Protein 1AZO (pdb70)

Organism: Escherichia coli (strain K12) (NCBI:txid83333)

Sequence (212 aa):
PRPLLSPPETEEQLLAQAQQLSGYTLGELAALVGLVTPENLKRDKGWIGVLLEIWLGAPEQDFAALGVELKTIPVDSLGRPLETTFVCVAPLTGNSGVTWETSHVRHKLKRVLWIPVEGEASIPLAQRRVGSPLLWSPNEEEDRQLREDWEELDIVLGQVERITARHGEYLQIRPLTEAIGARGERILTLPRGFYLKKNFTSALLARHFLIQ

CATH classification: 3.40.600.10

InterPro domains:
  IPR004230 DNA mismatch repair protein MutH [MF_00759] (1-229)
  IPR004230 DNA mismatch repair protein MutH [TIGR02248] (10-226)
  IPR011335 Restriction endonuclease type II-like [SSF52980] (7-228)
  IPR011337 DNA mismatch repair MutH/Type II restriction enzyme Sau3AI [PF02976] (59-157)
  IPR011337 DNA mismatch repair MutH/Type II restriction enzyme Sau3AI [SM00927] (59-157)
  IPR011337 DNA mismatch repair MutH/Type II restriction enzyme Sau3AI [cd00583] (18-225)
  IPR037057 DNA mismatch repair MutH/Type II restriction endonuclease superfamily [G3DSA:3.40.600.10] (1-229)

GO terms:
  GO:0005515 protein binding (F, IPI)
  GO:0006298 mismatch repair (P, IDA)
  GO:0032300 mismatch repair complex (C, IC)
  GO:0006298 mismatch repair (P, IMP)
  GO:0003677 DNA binding (F, IDA)
  GO:0043765 T/G mismatch-specific endonuclease activity (F, IDA)
  GO:0004519 endonuclease activity (F, IDA)
  GO:0000018 regulation of DNA recombination (P, IMP)

Structure (mmCIF, N/CA/C/O backbone):
data_1AZO
#
_entry.id   1AZO
#
_cell.length_a   41.600
_cell.length_b   72.610
_cell.length_c   72.870
_cell.angle_alpha   90.00
_cell.angle_beta   90.00
_cell.angle_gamma   90.00
#
_symmetry.space_group_name_H-M   'P 21 21 21'
#
loop_
_entity.id
_entity.type
_entity.pdbx_description
1 polymer MUTH
2 non-polymer 1,2-ETHANEDIOL
3 water water
#
loop_
_atom_site.group_PDB
_atom_site.id
_atom_site.type_symbol
_atom_site.label_atom_id
_atom_site.label_alt_id
_atom_site.label_comp_id
_atom_site.label_asym_id
_atom_site.label_entity_id
_atom_site.label_seq_id
_atom_site.pdbx_PDB_ins_code
_atom_site.Cartn_x
_atom_site.Cartn_y
_atom_site.Cartn_z
_atom_site.occupancy
_atom_site.B_iso_or_equiv
_atom_site.auth_seq_id
_atom_site.auth_comp_id
_atom_site.auth_asym_id
_atom_site.auth_atom_id
_atom_site.pdbx_PDB_model_num
ATOM 1 N N . PRO A 1 7 ? 4.883 18.974 55.978 1.00 25.61 4 PRO A N 1
ATOM 2 C CA . PRO A 1 7 ? 4.203 19.912 56.898 1.00 23.72 4 PRO A CA 1
ATOM 3 C C . PRO A 1 7 ? 3.810 21.211 56.173 1.00 22.42 4 PRO A C 1
ATOM 4 O O . PRO A 1 7 ? 4.247 21.465 55.038 1.00 20.74 4 PRO A O 1
ATOM 8 N N . ARG A 1 8 ? 3.005 22.037 56.843 1.00 20.06 5 ARG A N 1
ATOM 9 C CA . ARG A 1 8 ? 2.554 23.305 56.277 1.00 19.20 5 ARG A CA 1
ATOM 10 C C . ARG A 1 8 ? 2.843 24.447 57.244 1.00 17.21 5 ARG A C 1
ATOM 11 O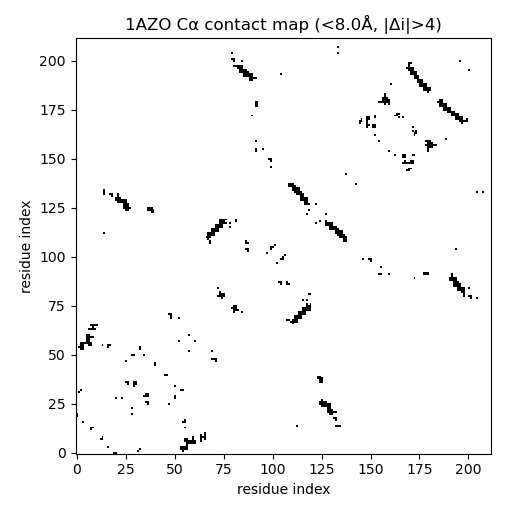 O . ARG A 1 8 ? 2.653 24.310 58.448 1.00 17.65 5 ARG A O 1
ATOM 19 N N . PRO A 1 9 ? 3.320 25.589 56.729 1.00 17.54 6 PRO A N 1
ATOM 20 C CA . PRO A 1 9 ? 3.615 26.717 57.612 1.00 18.27 6 PRO A CA 1
ATOM 21 C C . PRO A 1 9 ? 2.377 27.268 58.289 1.00 19.01 6 PRO A C 1
ATOM 22 O O . PRO A 1 9 ? 1.283 27.181 57.739 1.00 21.33 6 PRO A O 1
ATOM 26 N N . LEU A 1 10 ? 2.542 27.824 59.486 1.00 18.95 7 LEU A N 1
ATOM 27 C CA . LEU A 1 10 ? 1.404 28.409 60.197 1.00 20.91 7 LEU A CA 1
ATOM 28 C C . LEU A 1 10 ? 1.007 29.697 59.471 1.00 20.98 7 LEU A C 1
ATOM 29 O O . LEU A 1 10 ? 1.856 30.534 59.167 1.00 21.09 7 LEU A O 1
ATOM 34 N N . LEU A 1 11 ? -0.283 29.853 59.204 1.00 22.47 8 LEU A N 1
ATOM 35 C CA . LEU A 1 11 ? -0.784 31.030 58.504 1.00 28.37 8 LEU A CA 1
ATOM 36 C C . LEU A 1 11 ? -0.900 32.276 59.381 1.00 26.14 8 LEU A C 1
ATOM 37 O O . LEU A 1 11 ? -0.827 33.398 58.880 1.00 26.40 8 LEU A O 1
ATOM 42 N N . SER A 1 12 ? -1.094 32.076 60.681 1.00 23.62 9 SER A N 1
ATOM 43 C CA . SER A 1 12 ? -1.182 33.190 61.619 1.00 22.85 9 SER A CA 1
ATOM 44 C C . SER A 1 12 ? -0.255 32.906 62.800 1.00 20.59 9 SER A C 1
ATOM 45 O O . SER A 1 12 ? 0.016 31.744 63.134 1.00 16.74 9 SER A O 1
ATOM 48 N N . PRO A 1 13 ? 0.254 33.962 63.445 1.00 18.01 10 PRO A N 1
ATOM 49 C CA . PRO A 1 13 ? 1.148 33.747 64.574 1.00 16.08 10 PRO A CA 1
ATOM 50 C C . PRO A 1 13 ? 0.491 32.883 65.644 1.00 13.40 10 PRO A C 1
ATOM 51 O O . PRO A 1 13 ? -0.676 33.076 65.976 1.00 11.89 10 PRO A O 1
ATOM 55 N N . PRO A 1 14 ? 1.225 31.888 66.168 1.00 12.00 11 PRO A N 1
ATOM 56 C CA . PRO A 1 14 ? 0.653 31.020 67.206 1.00 10.86 11 PRO A CA 1
ATOM 57 C C . PRO A 1 14 ? 0.369 31.843 68.453 1.00 9.21 11 PRO A C 1
ATOM 58 O O . PRO A 1 14 ? 1.140 32.735 68.804 1.00 9.32 11 PRO A O 1
ATOM 62 N N . GLU A 1 15 ? -0.726 31.523 69.130 1.00 8.63 12 GLU A N 1
ATOM 63 C CA . GLU A 1 15 ? -1.111 32.246 70.328 1.00 8.37 12 GLU A CA 1
ATOM 64 C C . GLU A 1 15 ? -0.868 31.466 71.619 1.00 9.80 12 GLU A C 1
ATOM 65 O O . GLU A 1 15 ? -1.190 31.933 72.708 1.00 11.46 12 GLU A O 1
ATOM 71 N N . THR A 1 16 ? -0.296 30.274 71.494 1.00 10.51 13 THR A N 1
ATOM 72 C CA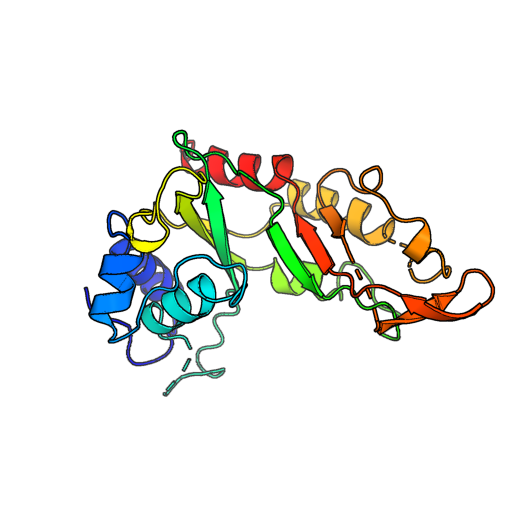 . THR A 1 16 ? 0.034 29.466 72.656 1.00 8.16 13 THR A CA 1
ATOM 73 C C . THR A 1 16 ? 1.400 28.849 72.442 1.00 6.46 13 THR A C 1
ATOM 74 O O . THR A 1 16 ? 1.799 28.600 71.303 1.00 5.77 13 THR A O 1
ATOM 78 N N . GLU A 1 17 ? 2.107 28.588 73.534 1.00 6.71 14 GLU A N 1
ATOM 79 C CA . GLU A 1 17 ? 3.419 27.958 73.431 1.00 8.76 14 GLU A CA 1
ATOM 80 C C . GLU A 1 17 ? 3.237 26.513 72.943 1.00 9.73 14 GLU A C 1
ATOM 81 O O . GLU A 1 17 ? 4.096 25.970 72.242 1.00 8.46 14 GLU A O 1
ATOM 87 N N . GLU A 1 18 ? 2.097 25.909 73.285 1.00 8.67 15 GLU A N 1
ATOM 88 C CA . GLU A 1 18 ? 1.824 24.539 72.865 1.00 9.06 15 GLU A CA 1
ATOM 89 C C . GLU A 1 18 ? 1.829 24.423 71.350 1.00 7.58 15 GLU A C 1
ATOM 90 O O . GLU A 1 18 ? 2.454 23.522 70.804 1.00 8.43 15 GLU A O 1
ATOM 96 N N . GLN A 1 19 ? 1.152 25.341 70.665 1.00 7.10 16 GLN A N 1
ATOM 97 C CA . GLN A 1 19 ? 1.101 25.301 69.208 1.00 5.96 16 GLN A CA 1
ATOM 98 C C . GLN A 1 19 ? 2.449 25.631 68.600 1.00 5.28 16 GLN A C 1
ATOM 99 O O . GLN A 1 19 ? 2.838 25.019 67.604 1.00 6.70 16 GLN A O 1
ATOM 105 N N . LEU A 1 20 ? 3.145 26.614 69.178 1.00 7.26 17 LEU A N 1
ATOM 106 C CA . LEU A 1 20 ? 4.467 27.021 68.683 1.00 7.50 17 LEU A CA 1
ATOM 107 C C . LEU A 1 20 ? 5.436 25.843 68.734 1.00 6.35 17 LEU A C 1
ATOM 108 O O . LEU A 1 20 ? 6.122 25.547 67.747 1.00 7.25 17 LEU A O 1
ATOM 113 N N . LEU A 1 21 ? 5.480 25.159 69.879 1.00 6.93 18 LEU A N 1
ATOM 114 C CA . LEU A 1 21 ? 6.375 24.013 70.055 1.00 7.55 18 LEU A CA 1
ATOM 115 C C . LEU A 1 21 ? 5.975 22.862 69.151 1.00 8.21 18 LEU A C 1
ATOM 116 O O . LEU A 1 21 ? 6.829 22.246 68.509 1.00 7.70 18 LEU A O 1
ATOM 121 N N . ALA A 1 22 ? 4.678 22.563 69.095 1.00 6.51 19 ALA A N 1
ATOM 122 C CA . ALA A 1 22 ? 4.205 21.480 68.230 1.00 6.28 19 ALA A CA 1
ATOM 123 C C . ALA A 1 22 ? 4.633 21.737 66.784 1.00 4.53 19 ALA A C 1
ATOM 124 O O . ALA A 1 22 ? 5.083 20.832 66.081 1.00 7.64 19 ALA A O 1
ATOM 126 N N . GLN A 1 23 ? 4.482 22.975 66.332 1.00 6.87 20 GLN A N 1
ATOM 127 C CA . GLN A 1 23 ? 4.842 23.308 64.964 1.00 5.25 20 GLN A CA 1
ATOM 128 C C . GLN A 1 23 ? 6.337 23.138 64.734 1.00 6.22 20 GLN A C 1
ATOM 129 O O . GLN A 1 23 ? 6.759 22.578 63.720 1.00 9.25 20 GLN A O 1
ATOM 135 N N . ALA A 1 24 ? 7.128 23.638 65.672 1.00 6.89 21 ALA A N 1
ATOM 136 C CA . ALA A 1 24 ? 8.584 23.540 65.587 1.00 8.35 21 ALA A CA 1
ATOM 137 C C . ALA A 1 24 ? 8.966 22.068 65.458 1.00 7.87 21 ALA A C 1
ATOM 138 O O . ALA A 1 24 ? 9.858 21.706 64.687 1.00 7.81 21 ALA A O 1
ATOM 140 N N . GLN A 1 25 ? 8.277 21.221 66.217 1.00 7.54 22 GLN A N 1
ATOM 141 C CA . GLN A 1 25 ? 8.563 19.796 66.196 1.00 8.87 22 GLN A CA 1
ATOM 142 C C . GLN A 1 25 ? 8.326 19.151 64.840 1.00 9.51 22 GLN A C 1
ATOM 143 O O . GLN A 1 25 ? 8.953 18.142 64.529 1.00 10.57 22 GLN A O 1
ATOM 149 N N . GLN A 1 26 ? 7.448 19.740 64.026 1.00 11.25 23 GLN A N 1
ATOM 150 C CA . GLN A 1 26 ? 7.137 19.210 62.691 1.00 9.41 23 GLN A CA 1
ATOM 151 C C . GLN A 1 26 ? 8.314 19.380 61.754 1.00 9.03 23 GLN A C 1
ATOM 152 O O . GLN A 1 26 ? 8.401 18.709 60.742 1.00 11.51 23 GLN A O 1
ATOM 158 N N . LEU A 1 27 ? 9.210 20.297 62.094 1.00 10.30 24 LEU A N 1
ATOM 159 C CA . LEU A 1 27 ? 10.363 20.575 61.254 1.00 12.12 24 LEU A CA 1
ATOM 160 C C . LEU A 1 27 ? 11.542 19.624 61.458 1.00 9.97 24 LEU A C 1
ATOM 161 O O . LEU A 1 27 ? 12.425 19.563 60.614 1.00 11.80 24 LEU A O 1
ATOM 166 N N . SER A 1 28 ? 11.561 18.881 62.563 1.00 11.23 25 SER A N 1
ATOM 167 C CA . SER A 1 28 ? 12.672 17.960 62.837 1.00 10.97 25 SER A CA 1
ATOM 168 C C . SER A 1 28 ? 12.829 16.859 61.790 1.00 12.13 25 SER A C 1
ATOM 169 O O . SER A 1 28 ? 11.854 16.201 61.414 1.00 10.66 25 SER A O 1
ATOM 172 N N . GLY A 1 29 ? 14.066 16.656 61.332 1.00 12.80 26 GLY A N 1
ATOM 173 C CA . GLY A 1 29 ? 14.338 15.623 60.342 1.00 11.14 26 GLY A CA 1
ATOM 174 C C . GLY A 1 29 ? 14.431 16.129 58.913 1.00 9.80 26 GLY A C 1
ATOM 175 O O . GLY A 1 29 ? 15.018 15.479 58.061 1.00 9.28 26 GLY A O 1
ATOM 176 N N . TYR A 1 30 ? 13.823 17.284 58.649 1.00 11.52 27 TYR A N 1
ATOM 177 C CA . TYR A 1 30 ? 13.837 17.902 57.321 1.00 11.90 27 TYR A CA 1
ATOM 178 C C . TYR A 1 30 ? 15.106 18.711 57.132 1.00 10.39 27 TYR A C 1
ATOM 179 O O . TYR A 1 30 ? 15.711 19.166 58.098 1.00 10.57 27 TYR A O 1
ATOM 188 N N . THR A 1 31 ? 15.481 18.920 55.880 1.00 10.05 28 THR A N 1
ATOM 189 C CA . THR A 1 31 ? 16.657 19.711 55.582 1.00 10.76 28 THR A CA 1
ATOM 190 C C . THR A 1 31 ? 16.200 21.139 55.327 1.00 10.91 28 THR A C 1
ATOM 191 O O . THR A 1 31 ? 15.029 21.391 55.061 1.00 8.82 28 THR A O 1
ATOM 195 N N . LEU A 1 32 ? 17.132 22.072 55.403 1.00 11.08 29 LEU A N 1
ATOM 196 C CA . LEU A 1 32 ? 16.808 23.457 55.152 1.00 11.42 29 LEU A CA 1
ATOM 197 C C . LEU A 1 32 ? 16.338 23.605 53.693 1.00 10.69 29 LEU A C 1
ATOM 198 O O . LEU A 1 32 ? 15.465 24.413 53.388 1.00 11.44 29 LEU A O 1
ATOM 203 N N . GLY A 1 33 ? 16.925 22.828 52.792 1.00 8.67 30 GLY A N 1
ATOM 204 C CA . GLY A 1 33 ? 16.517 22.912 51.398 1.00 12.55 30 GLY A CA 1
ATOM 205 C C . GLY A 1 33 ? 15.065 22.473 51.215 1.00 13.72 30 GLY A C 1
ATOM 206 O O . GLY A 1 33 ? 14.295 23.099 50.471 1.00 11.39 30 GLY A O 1
ATOM 207 N N . GLU A 1 34 ? 14.697 21.388 51.898 1.00 12.95 31 GLU A N 1
ATOM 208 C CA . GLU A 1 34 ? 13.348 20.839 51.840 1.00 10.58 31 GLU A CA 1
ATOM 209 C C . GLU A 1 34 ? 12.364 21.836 52.426 1.00 11.09 31 GLU A C 1
ATOM 210 O O . GLU A 1 34 ? 11.307 22.076 51.848 1.00 13.32 31 GLU A O 1
ATOM 216 N N . LEU A 1 35 ? 12.711 22.425 53.565 1.00 9.21 32 LEU A N 1
ATOM 217 C CA . LEU A 1 35 ? 11.825 23.392 54.210 1.00 7.86 32 LEU A CA 1
ATOM 218 C C . LEU A 1 35 ? 11.674 24.682 53.388 1.00 8.83 32 LEU A C 1
ATOM 219 O O . LEU A 1 35 ? 10.581 25.246 53.290 1.00 9.63 32 LEU A O 1
ATOM 224 N N . ALA A 1 36 ? 12.767 25.119 52.771 1.00 7.56 33 ALA A N 1
ATOM 225 C CA . ALA A 1 36 ? 12.765 26.321 51.962 1.00 9.22 33 ALA A CA 1
ATOM 226 C C . ALA A 1 36 ? 11.908 26.112 50.711 1.00 11.32 33 ALA A C 1
ATOM 227 O O . ALA A 1 36 ? 11.139 26.988 50.309 1.00 11.59 33 ALA A O 1
ATOM 229 N N . ALA A 1 37 ? 12.034 24.938 50.105 1.00 10.72 34 ALA A N 1
ATOM 230 C CA . ALA A 1 37 ? 11.268 24.626 48.910 1.00 12.46 34 ALA A CA 1
ATOM 231 C C . ALA A 1 37 ? 9.766 24.577 49.219 1.00 12.84 34 ALA A C 1
ATOM 232 O O . ALA A 1 37 ? 8.947 25.047 48.428 1.00 12.82 34 ALA A O 1
ATOM 234 N N . LEU A 1 38 ? 9.411 24.028 50.378 1.00 11.28 35 LEU A N 1
ATOM 235 C CA . LEU A 1 38 ? 8.011 23.905 50.766 1.00 11.65 35 LEU A CA 1
ATOM 236 C C . LEU A 1 38 ? 7.301 25.236 50.949 1.00 12.66 35 LEU A C 1
ATOM 237 O O . LEU A 1 38 ? 6.077 25.280 50.911 1.00 12.90 35 LEU A O 1
ATOM 242 N N . VAL A 1 39 ? 8.059 26.316 51.129 1.00 12.09 36 VAL A N 1
ATOM 243 C CA . VAL A 1 39 ? 7.469 27.644 51.280 1.00 13.62 36 VAL A CA 1
ATOM 244 C C . VAL A 1 39 ? 7.872 28.589 50.147 1.00 15.00 36 VAL A C 1
ATOM 245 O O . VAL A 1 39 ? 7.890 29.808 50.316 1.00 16.23 36 VAL A O 1
ATOM 249 N N . GLY A 1 40 ? 8.168 28.012 48.986 1.00 17.77 37 GLY A N 1
ATOM 250 C CA . GLY A 1 40 ? 8.542 28.800 47.824 1.00 23.18 37 GLY A CA 1
ATOM 251 C C . GLY A 1 40 ? 9.724 29.743 48.019 1.00 27.30 37 GLY A C 1
ATOM 252 O O . GLY A 1 40 ? 9.710 30.865 47.501 1.00 25.00 37 GLY A O 1
ATOM 253 N N . LEU A 1 41 ? 10.742 29.288 48.756 1.00 26.59 38 LEU A N 1
ATOM 254 C CA . LEU A 1 41 ? 11.952 30.078 49.027 1.00 26.48 38 LEU A CA 1
ATOM 255 C C . LEU A 1 41 ? 13.200 29.374 48.502 1.00 25.52 38 LEU A C 1
ATOM 256 O O . LEU A 1 41 ? 13.348 28.159 48.646 1.00 24.76 38 LEU A O 1
ATOM 261 N N . VAL A 1 42 ? 14.094 30.138 47.884 1.00 25.42 39 VAL A N 1
ATOM 262 C CA . VAL A 1 42 ? 15.320 29.561 47.359 1.00 24.07 39 VAL A CA 1
ATOM 263 C C . VAL A 1 42 ? 16.347 29.556 48.470 1.00 22.49 39 VAL A C 1
ATOM 264 O O . VAL A 1 42 ? 16.401 30.488 49.274 1.00 20.99 39 VAL A O 1
ATOM 268 N N . THR A 1 43 ? 17.150 28.496 48.520 1.00 21.97 40 THR A N 1
ATOM 269 C CA . THR A 1 43 ? 18.182 28.359 49.545 1.00 19.61 40 THR A CA 1
ATOM 270 C C . THR A 1 43 ? 19.489 28.925 49.010 1.00 19.26 40 THR A C 1
ATOM 271 O O . THR A 1 43 ? 19.954 28.511 47.946 1.00 18.53 40 THR A O 1
ATOM 275 N N . PRO A 1 44 ? 20.085 29.899 49.729 1.00 20.64 41 PRO A N 1
ATOM 276 C CA . PRO A 1 44 ? 21.347 30.483 49.269 1.00 21.44 41 PRO A CA 1
ATOM 277 C C . PRO A 1 44 ? 22.472 29.457 49.383 1.00 23.32 41 PRO A C 1
ATOM 278 O O . PRO A 1 44 ? 22.299 28.395 49.997 1.00 24.00 41 PRO A O 1
ATOM 282 N N . GLU A 1 45 ? 23.613 29.765 48.775 1.00 24.23 42 GLU A N 1
ATOM 283 C CA . GLU A 1 45 ? 24.769 28.874 48.809 1.00 24.05 42 GLU A CA 1
ATOM 284 C C . GLU A 1 45 ? 25.422 28.842 50.192 1.00 24.13 42 GLU A C 1
ATOM 285 O O . GLU A 1 45 ? 26.011 27.835 50.591 1.00 22.97 42 GLU A O 1
ATOM 291 N N . ASN A 1 46 ? 25.307 29.951 50.916 1.00 27.03 43 ASN A N 1
ATOM 292 C CA . ASN A 1 46 ? 25.848 30.079 52.263 1.00 29.23 43 ASN A CA 1
ATOM 293 C C . ASN A 1 46 ? 25.205 31.299 52.907 1.00 30.52 43 ASN A C 1
ATOM 294 O O . ASN A 1 46 ? 24.524 32.074 52.230 1.00 29.03 43 ASN A O 1
ATOM 299 N N . LEU A 1 47 ? 25.414 31.472 54.212 1.00 34.58 44 LEU A N 1
ATOM 300 C CA . LEU A 1 47 ? 24.820 32.596 54.937 1.00 38.22 44 LEU A CA 1
ATOM 301 C C . LEU A 1 47 ? 25.730 33.818 55.021 1.00 40.46 44 LEU A C 1
ATOM 302 O O . LEU A 1 47 ? 25.497 34.731 55.819 1.00 38.83 44 LEU A O 1
ATOM 307 N N . LYS A 1 48 ? 26.762 33.827 54.182 1.00 42.12 45 LYS A N 1
ATOM 308 C CA . LYS A 1 48 ? 27.705 34.935 54.142 1.00 45.07 45 LYS A CA 1
ATOM 309 C C . LYS A 1 48 ? 26.968 36.213 53.784 1.00 44.49 45 LYS A C 1
ATOM 310 O O . LYS A 1 48 ? 27.193 37.260 54.382 1.00 43.30 45 LYS A O 1
ATOM 316 N N . ARG A 1 49 ? 26.075 36.105 52.809 1.00 47.34 46 ARG A N 1
ATOM 317 C CA . ARG A 1 49 ? 25.288 37.237 52.346 1.00 53.08 46 ARG A CA 1
ATOM 318 C C . ARG A 1 49 ? 24.077 37.494 53.255 1.00 55.45 46 ARG A C 1
ATOM 319 O O . ARG A 1 49 ? 23.856 38.622 53.702 1.00 57.47 46 ARG A O 1
ATOM 327 N N . ASP A 1 50 ? 23.284 36.457 53.511 1.00 55.29 47 ASP A N 1
ATOM 328 C CA . ASP A 1 50 ? 22.121 36.591 54.387 1.00 54.16 47 ASP A CA 1
ATOM 329 C C . ASP A 1 50 ? 22.455 35.923 55.701 1.00 52.84 47 ASP A C 1
ATOM 330 O O . ASP A 1 50 ? 22.272 34.720 55.842 1.00 54.29 47 ASP A O 1
ATOM 335 N N . LYS A 1 51 ? 22.947 36.687 56.665 1.00 51.01 48 LYS A N 1
ATOM 336 C CA . LYS A 1 51 ? 23.280 36.103 57.956 1.00 51.69 48 LYS A CA 1
ATOM 337 C C . LYS A 1 51 ? 21.994 35.566 58.586 1.00 49.40 48 LYS A C 1
ATOM 338 O O . LYS A 1 51 ? 21.993 34.516 59.229 1.00 49.38 48 LYS A O 1
ATOM 344 N N . GLY A 1 52 ? 20.900 36.297 58.389 1.00 48.52 49 GLY A N 1
ATOM 345 C CA . GLY A 1 52 ? 19.622 35.889 58.948 1.00 45.21 49 GLY A CA 1
ATOM 346 C C . GLY A 1 52 ? 18.671 35.292 57.925 1.00 40.94 49 GLY A C 1
ATOM 347 O O . GLY A 1 52 ? 17.541 35.764 57.748 1.00 40.82 49 GLY A O 1
ATOM 348 N N . TRP A 1 53 ? 19.129 34.257 57.233 1.00 34.61 50 TRP A N 1
ATOM 349 C CA . TRP A 1 53 ? 18.275 33.626 56.253 1.00 28.50 50 TRP A CA 1
ATOM 350 C C . TRP A 1 53 ? 17.526 32.515 56.927 1.00 25.23 50 TRP A C 1
ATOM 351 O O . TRP A 1 53 ? 16.315 32.387 56.751 1.00 27.96 50 TRP A O 1
ATOM 362 N N . ILE A 1 54 ? 18.249 31.717 57.703 1.00 23.74 51 ILE A N 1
ATOM 363 C CA . ILE A 1 54 ? 17.655 30.592 58.411 1.00 22.26 51 ILE A CA 1
ATOM 364 C C . ILE A 1 54 ? 16.540 31.097 59.305 1.00 24.79 51 ILE A C 1
ATOM 365 O O . ILE A 1 54 ? 15.518 30.429 59.463 1.00 23.04 51 ILE A O 1
ATOM 370 N N . GLY A 1 55 ? 16.739 32.292 59.863 1.00 27.83 52 GLY A N 1
ATOM 371 C CA . GLY A 1 55 ? 15.749 32.907 60.738 1.00 26.67 52 GLY A CA 1
ATOM 372 C C . GLY A 1 55 ? 14.493 33.306 59.984 1.00 27.16 52 GLY A C 1
ATOM 373 O O . GLY A 1 55 ? 13.377 33.102 60.473 1.00 29.36 52 GLY A O 1
ATOM 374 N N . VAL A 1 56 ? 14.669 33.877 58.795 1.00 24.11 53 VAL A N 1
ATOM 375 C CA . VAL A 1 56 ? 13.540 34.270 57.957 1.00 22.17 53 VAL A CA 1
ATOM 376 C C . VAL A 1 56 ? 12.697 33.025 57.633 1.00 21.05 53 VAL A C 1
ATOM 377 O O . VAL A 1 56 ? 11.470 33.054 57.724 1.00 18.16 53 VAL A O 1
ATOM 381 N N . LEU A 1 57 ? 13.378 31.939 57.266 1.00 18.07 54 LEU A N 1
ATOM 382 C CA . LEU A 1 57 ? 12.733 30.676 56.922 1.00 14.55 54 LEU A CA 1
ATOM 383 C C . LEU A 1 57 ? 11.960 30.035 58.090 1.00 13.46 54 LEU A C 1
ATOM 384 O O . LEU A 1 57 ? 10.800 29.662 57.938 1.00 9.84 54 LEU A O 1
ATOM 389 N N . LEU A 1 58 ? 12.599 29.897 59.245 1.00 14.38 55 LEU A N 1
ATOM 390 C CA . LEU A 1 58 ? 11.937 29.297 60.398 1.00 16.54 55 LEU A CA 1
ATOM 391 C C . LEU A 1 58 ? 10.783 30.180 60.855 1.00 18.94 55 LEU A C 1
ATOM 392 O O . LEU A 1 58 ? 9.766 29.685 61.334 1.00 18.72 55 LEU A O 1
ATOM 397 N N . GLU A 1 59 ? 10.928 31.487 60.687 1.00 18.06 56 GLU A N 1
ATOM 398 C CA . GLU A 1 59 ? 9.871 32.398 61.082 1.00 19.87 56 GLU A CA 1
ATOM 399 C C . GLU A 1 59 ? 8.630 32.217 60.211 1.00 17.78 56 GLU A C 1
ATOM 400 O O . GLU A 1 59 ? 7.508 32.274 60.700 1.00 14.11 56 GLU A O 1
ATOM 406 N N . ILE A 1 60 ? 8.835 32.002 58.916 1.00 15.96 57 ILE A N 1
ATOM 407 C CA . ILE A 1 60 ? 7.722 31.772 57.987 1.00 16.98 57 ILE A CA 1
ATOM 408 C C . ILE A 1 60 ? 6.972 30.524 58.473 1.00 14.00 57 ILE A C 1
ATOM 409 O O . ILE A 1 60 ? 5.744 30.510 58.598 1.00 14.19 57 ILE A O 1
ATOM 414 N N . TRP A 1 61 ? 7.740 29.475 58.740 1.00 11.51 58 TRP A N 1
ATOM 415 C CA . TRP A 1 61 ? 7.190 28.216 59.201 1.00 9.81 58 TRP A CA 1
ATOM 416 C C . TRP A 1 61 ? 6.424 28.331 60.499 1.00 9.41 58 TRP A C 1
ATOM 417 O O . TRP A 1 61 ? 5.365 27.728 60.649 1.00 9.81 58 TRP A O 1
ATOM 428 N N . LEU A 1 62 ? 6.958 29.115 61.430 1.00 11.85 59 LEU A N 1
ATOM 429 C CA . LEU A 1 62 ? 6.326 29.296 62.733 1.00 15.53 59 LEU A CA 1
ATOM 430 C C . LEU A 1 62 ? 5.341 30.443 62.742 1.00 18.04 59 LEU A C 1
ATOM 431 O O . LEU A 1 62 ? 5.084 31.044 63.778 1.00 17.64 59 LEU A O 1
ATOM 436 N N . GLY A 1 63 ? 4.791 30.725 61.566 1.00 23.13 60 GLY A N 1
ATOM 437 C CA . GLY A 1 63 ? 3.796 31.767 61.414 1.00 28.12 60 GLY A CA 1
ATOM 438 C C . GLY A 1 63 ? 4.232 33.188 61.667 1.00 30.09 60 GLY A C 1
ATOM 439 O O . GLY A 1 63 ? 3.421 34.092 61.529 1.00 33.65 60 GLY A O 1
ATOM 440 N N . ALA A 1 64 ? 5.493 33.393 62.034 1.00 29.94 61 ALA A N 1
ATOM 441 C CA . ALA A 1 64 ? 5.999 34.733 62.298 1.00 31.07 61 ALA A CA 1
ATOM 442 C C . ALA A 1 64 ? 6.072 35.585 61.018 1.00 33.95 61 ALA A C 1
ATOM 443 O O . ALA A 1 64 ? 7.044 35.469 60.234 1.00 34.68 61 ALA A O 1
ATOM 445 N N . PRO A 1 70 ? -3.159 38.902 61.922 1.00 63.68 67 PRO A N 1
ATOM 446 C CA . PRO A 1 70 ? -4.180 37.961 62.450 1.00 63.69 67 PRO A CA 1
ATOM 447 C C . PRO A 1 70 ? -4.041 37.802 63.967 1.00 63.38 67 PRO A C 1
ATOM 448 O O . PRO A 1 70 ? -5.034 37.631 64.685 1.00 64.32 67 PRO A O 1
ATOM 452 N N . GLU A 1 71 ? -2.800 37.862 64.439 1.00 61.40 68 GLU A N 1
ATOM 453 C CA . GLU A 1 71 ? -2.492 37.742 65.861 1.00 56.86 68 GLU A CA 1
ATOM 454 C C . GLU A 1 71 ? -1.017 38.110 66.066 1.00 53.34 68 GLU A C 1
ATOM 455 O O . GLU A 1 71 ? -0.355 37.574 66.946 1.00 52.77 68 GLU A O 1
ATOM 461 N N . GLN A 1 72 ? -0.519 39.026 65.238 1.00 50.12 69 GLN A N 1
ATOM 462 C CA . GLN A 1 72 ? 0.871 39.491 65.297 1.00 48.92 69 GLN A CA 1
ATOM 463 C C . GLN A 1 72 ? 1.429 39.692 66.733 1.00 47.48 69 GLN A C 1
ATOM 464 O O . GLN A 1 72 ? 1.896 38.743 67.373 1.00 44.78 69 GLN A O 1
ATOM 470 N N . ASP A 1 73 ? 1.396 40.931 67.224 1.00 44.20 70 ASP A N 1
ATOM 471 C CA . ASP A 1 73 ? 1.855 41.271 68.571 1.00 37.82 70 ASP A CA 1
ATOM 472 C C . ASP A 1 73 ? 0.681 41.007 69.503 1.00 29.94 70 ASP A C 1
ATOM 473 O O . ASP A 1 73 ? 0.796 41.108 70.723 1.00 25.29 70 ASP A O 1
ATOM 478 N N . PHE A 1 74 ? -0.462 40.691 68.907 1.00 25.27 71 PHE A N 1
ATOM 479 C CA . PHE A 1 74 ? -1.639 40.384 69.683 1.00 20.51 71 PHE A CA 1
ATOM 480 C C . PHE A 1 74 ? -1.400 39.011 70.319 1.00 18.25 71 PHE A C 1
ATOM 481 O O . PHE A 1 74 ? -1.745 38.780 71.473 1.00 19.44 71 PHE A O 1
ATOM 489 N N . ALA A 1 75 ? -0.795 38.095 69.572 1.00 18.52 72 ALA A N 1
ATOM 490 C CA . ALA A 1 75 ? -0.521 36.767 70.114 1.00 17.67 72 ALA A CA 1
ATOM 491 C C . ALA A 1 75 ? 0.323 36.936 71.380 1.00 16.60 72 ALA A C 1
ATOM 492 O O . ALA A 1 75 ? 0.137 36.238 72.383 1.00 18.10 72 ALA A O 1
ATOM 494 N N . ALA A 1 76 ? 1.249 37.885 71.317 1.00 16.91 73 ALA A N 1
ATOM 495 C CA . ALA A 1 76 ? 2.117 38.215 72.438 1.00 16.15 73 ALA A CA 1
ATOM 496 C C . ALA A 1 76 ? 2.763 37.038 73.150 1.00 13.74 73 ALA A C 1
ATOM 497 O O . ALA A 1 76 ? 2.771 36.986 74.376 1.00 14.14 73 ALA A O 1
ATOM 499 N N . LEU A 1 77 ? 3.323 36.102 72.394 1.00 13.25 74 LEU A N 1
ATOM 500 C CA . LEU A 1 77 ? 3.960 34.947 73.017 1.00 15.78 74 LEU A CA 1
ATOM 501 C C . LEU A 1 77 ? 5.265 35.352 73.740 1.00 15.21 74 LEU A C 1
ATOM 502 O O . LEU A 1 77 ? 5.616 34.799 74.797 1.00 17.73 74 LEU A O 1
ATOM 507 N N . GLY A 1 78 ? 5.968 36.334 73.184 1.00 11.86 75 GLY A N 1
ATOM 508 C CA . GLY A 1 78 ? 7.207 36.773 73.800 1.00 12.88 75 GLY A CA 1
ATOM 509 C C . GLY A 1 78 ? 8.311 35.722 73.698 1.00 13.97 75 GLY A C 1
ATOM 510 O O . GLY A 1 78 ? 9.177 35.626 74.576 1.00 16.69 75 GLY A O 1
ATOM 511 N N . VAL A 1 79 ? 8.281 34.928 72.630 1.00 12.48 76 VAL A N 1
ATOM 512 C CA . VAL A 1 79 ? 9.283 33.884 72.430 1.00 12.13 76 VAL A CA 1
ATOM 513 C C . VAL A 1 79 ? 10.237 34.256 71.323 1.00 11.51 76 VAL A C 1
ATOM 514 O O . VAL A 1 79 ? 9.812 34.591 70.232 1.00 11.70 76 VAL A O 1
ATOM 518 N N . GLU A 1 80 ? 11.534 34.200 71.619 1.00 12.43 77 GLU A N 1
ATOM 519 C CA . GLU A 1 80 ? 12.573 34.523 70.642 1.00 11.40 77 GLU A CA 1
ATOM 520 C C . GLU A 1 80 ? 13.020 33.236 69.974 1.00 10.76 77 GLU A C 1
ATOM 521 O O . GLU A 1 80 ? 13.277 32.250 70.639 1.00 11.12 77 GLU A O 1
ATOM 527 N N . LEU A 1 81 ? 13.102 33.248 68.653 1.00 10.98 78 LEU A N 1
ATOM 528 C CA . LEU A 1 81 ? 13.543 32.081 67.924 1.00 12.37 78 LEU A CA 1
ATOM 529 C C . LEU A 1 81 ? 15.052 32.216 67.717 1.00 15.68 78 LEU A C 1
ATOM 530 O O . LEU A 1 81 ? 15.526 33.278 67.300 1.00 12.36 78 LEU A O 1
ATOM 535 N N . LYS A 1 82 ? 15.804 31.152 68.013 1.00 12.62 79 LYS A N 1
ATOM 536 C CA . LYS A 1 82 ? 17.255 31.170 67.823 1.00 13.79 79 LYS A CA 1
ATOM 537 C C . LYS A 1 82 ? 17.731 29.819 67.298 1.00 12.19 79 LYS A C 1
ATOM 538 O O . LYS A 1 82 ? 17.558 28.808 67.976 1.00 13.67 79 LYS A O 1
ATOM 544 N N . THR A 1 83 ? 18.313 29.796 66.098 1.00 11.39 80 THR A N 1
ATOM 545 C CA . THR A 1 83 ? 18.842 28.553 65.527 1.00 12.05 80 THR A CA 1
ATOM 546 C C . THR A 1 83 ? 20.252 28.443 66.063 1.00 10.44 80 THR A C 1
ATOM 547 O O . THR A 1 83 ? 20.903 29.454 66.355 1.00 11.69 80 THR A O 1
ATOM 551 N N . ILE A 1 84 ? 20.716 27.212 66.221 1.00 10.67 81 ILE A N 1
ATOM 552 C CA . ILE A 1 84 ? 22.053 26.977 66.745 1.00 11.11 81 ILE A CA 1
ATOM 553 C C . ILE A 1 84 ? 22.780 25.966 65.896 1.00 7.12 81 ILE A C 1
ATOM 554 O O . ILE A 1 84 ? 22.445 24.791 65.948 1.00 8.99 81 ILE A O 1
ATOM 559 N N . PRO A 1 85 ? 23.774 26.407 65.094 1.00 9.75 82 PRO A N 1
ATOM 560 C CA . PRO A 1 85 ? 24.514 25.441 64.264 1.00 9.06 82 PRO A CA 1
ATOM 561 C C . PRO A 1 85 ? 25.274 24.461 65.183 1.00 8.00 82 PRO A C 1
ATOM 562 O O . PRO A 1 85 ? 26.013 24.863 66.091 1.00 8.50 82 PRO A O 1
ATOM 566 N N . VAL A 1 86 ? 25.074 23.173 64.942 1.00 9.09 83 VAL A N 1
ATOM 567 C CA . VAL A 1 86 ? 25.697 22.139 65.752 1.00 8.17 83 VAL A CA 1
ATOM 568 C C . VAL A 1 86 ? 26.495 21.152 64.889 1.00 8.83 83 VAL A C 1
ATOM 569 O O . VAL A 1 86 ? 26.251 21.006 63.681 1.00 5.28 83 VAL A O 1
ATOM 573 N N . ASP A 1 87 ? 27.456 20.470 65.505 1.00 11.47 84 ASP A N 1
ATOM 574 C CA . ASP A 1 87 ? 28.249 19.502 64.757 1.00 12.81 84 ASP A CA 1
ATOM 575 C C . ASP A 1 87 ? 27.490 18.173 64.619 1.00 9.88 84 ASP A C 1
ATOM 576 O O . ASP A 1 87 ? 26.297 18.074 64.978 1.00 7.22 84 ASP A O 1
ATOM 581 N N . SER A 1 88 ? 28.170 17.164 64.086 1.00 9.52 85 SER A N 1
ATOM 582 C CA . SER A 1 88 ? 27.552 15.861 63.880 1.00 9.00 85 SER A CA 1
ATOM 583 C C . SER A 1 88 ? 27.124 15.177 65.177 1.00 9.59 85 SER A C 1
ATOM 584 O O . SER A 1 88 ? 26.387 14.189 65.144 1.00 10.27 85 SER A O 1
ATOM 587 N N . LEU A 1 89 ? 27.582 15.703 66.315 1.00 8.21 86 LEU A N 1
ATOM 588 C CA . LEU A 1 89 ? 27.215 15.157 67.619 1.00 8.23 86 LEU A CA 1
ATOM 589 C C . LEU A 1 89 ? 26.190 16.040 68.359 1.00 10.44 86 LEU A C 1
ATOM 590 O O . LEU A 1 89 ? 25.879 15.792 69.524 1.00 11.85 86 LEU A O 1
ATOM 595 N N . GLY A 1 90 ? 25.650 17.050 67.679 1.00 9.55 87 GLY A N 1
ATOM 596 C CA . GLY A 1 90 ? 24.659 17.906 68.303 1.00 9.35 87 GLY A CA 1
ATOM 597 C C . GLY A 1 90 ? 25.202 19.025 69.168 1.00 7.89 87 GLY A C 1
ATOM 598 O O . GLY A 1 90 ? 24.437 19.686 69.880 1.00 6.30 87 GLY A O 1
ATOM 599 N N . ARG A 1 91 ? 26.520 19.241 69.089 1.00 7.75 88 ARG A N 1
ATOM 600 C CA . ARG A 1 91 ? 27.226 20.275 69.857 1.00 4.41 88 ARG A CA 1
ATOM 601 C C . ARG A 1 91 ? 27.427 21.611 69.109 1.00 4.47 88 ARG A C 1
ATOM 602 O O . ARG A 1 91 ? 27.728 21.624 67.916 1.00 8.22 88 ARG A O 1
ATOM 610 N N . PRO A 1 92 ? 27.298 22.753 69.822 1.00 6.07 89 PRO A N 1
ATOM 611 C CA . PRO A 1 92 ? 27.468 24.055 69.182 1.00 7.75 89 PRO A CA 1
ATOM 612 C C . PRO A 1 92 ? 28.804 24.199 68.474 1.00 9.60 89 PRO A C 1
ATOM 613 O O . PRO A 1 92 ? 29.852 23.762 68.994 1.00 10.93 89 PRO A O 1
ATOM 617 N N . LEU A 1 93 ? 28.751 24.830 67.304 1.00 7.53 90 LEU A N 1
ATOM 618 C CA . LEU A 1 93 ? 29.931 25.079 66.477 1.00 9.54 90 LEU A CA 1
ATOM 619 C C . LEU A 1 93 ? 30.506 26.488 66.663 1.00 12.58 90 LEU A C 1
ATOM 620 O O . LEU A 1 93 ? 31.701 26.708 66.447 1.00 12.82 90 LEU A O 1
ATOM 625 N N . GLU A 1 94 ? 29.658 27.440 67.041 1.00 12.90 91 GLU A N 1
ATOM 626 C CA . GLU A 1 94 ? 30.098 28.821 67.207 1.00 14.32 91 GLU A CA 1
ATOM 627 C C . GLU A 1 94 ? 29.309 29.561 68.268 1.00 13.72 91 GLU A C 1
ATOM 628 O O . GLU A 1 94 ? 28.401 28.998 68.873 1.00 12.77 91 GLU A O 1
ATOM 634 N N . THR A 1 95 ? 29.672 30.817 68.515 1.00 11.15 92 THR A N 1
ATOM 635 C CA . THR A 1 95 ? 28.955 31.609 69.502 1.00 11.93 92 THR A CA 1
ATOM 636 C C . THR A 1 95 ? 27.593 31.949 68.882 1.00 12.07 92 THR A C 1
ATOM 637 O O . THR A 1 95 ? 27.438 31.936 67.662 1.00 12.34 92 THR A O 1
ATOM 641 N N . THR A 1 96 ? 26.608 32.241 69.723 1.00 11.02 93 THR A N 1
ATOM 642 C CA . THR A 1 96 ? 25.255 32.536 69.255 1.00 9.10 93 THR A CA 1
ATOM 643 C C . THR A 1 96 ? 24.875 33.997 69.442 1.00 7.95 93 THR A C 1
ATOM 644 O O . THR A 1 96 ? 24.800 34.492 70.567 1.00 9.81 93 THR A O 1
ATOM 648 N N . PHE A 1 97 ? 24.646 34.681 68.324 1.00 8.03 94 PHE A N 1
ATOM 649 C CA . PHE A 1 97 ? 24.279 36.083 68.357 1.00 7.86 94 PHE A CA 1
ATOM 650 C C . PHE A 1 97 ? 22.978 36.282 69.131 1.00 11.04 94 PHE A C 1
ATOM 651 O O . PHE A 1 97 ? 21.987 35.592 68.868 1.00 10.97 94 PHE A O 1
ATOM 659 N N . VAL A 1 98 ? 22.971 37.216 70.082 1.00 9.14 95 VAL A N 1
ATOM 660 C CA . VAL A 1 98 ? 21.759 37.491 70.866 1.00 9.53 95 VAL A CA 1
ATOM 661 C C . VAL A 1 98 ? 21.077 38.767 70.358 1.00 12.11 95 VAL A C 1
ATOM 662 O O . VAL A 1 98 ? 19.908 38.760 69.978 1.00 13.65 95 VAL A O 1
ATOM 666 N N . CYS A 1 99 ? 21.816 39.866 70.347 1.00 12.53 96 CYS A N 1
ATOM 667 C CA . CYS A 1 99 ? 21.270 41.136 69.901 1.00 11.50 96 CYS A CA 1
ATOM 668 C C . CYS A 1 99 ? 22.419 42.112 69.720 1.00 13.30 96 CYS A C 1
ATOM 669 O O . CYS A 1 99 ? 23.551 41.816 70.096 1.00 11.38 96 CYS A O 1
ATOM 672 N N . VAL A 1 100 ? 22.121 43.267 69.132 1.00 13.56 97 VAL A N 1
ATOM 673 C CA . VAL A 1 100 ? 23.123 44.294 68.913 1.00 12.24 97 VAL A CA 1
ATOM 674 C C . VAL A 1 100 ? 23.516 44.852 70.271 1.00 11.69 97 VAL A C 1
ATOM 675 O O . VAL A 1 100 ? 22.694 44.911 71.182 1.00 12.39 97 VAL A O 1
ATOM 679 N N . ALA A 1 101 ? 24.784 45.219 70.422 1.00 11.79 98 ALA A N 1
ATOM 680 C CA . ALA A 1 101 ? 25.260 45.797 71.673 1.00 11.89 98 ALA A CA 1
ATOM 681 C C . ALA A 1 101 ? 25.195 47.328 71.529 1.00 14.92 98 ALA A C 1
ATOM 682 O O . ALA A 1 101 ? 25.796 47.906 70.631 1.00 16.91 98 ALA A O 1
ATOM 684 N N . PRO A 1 102 ? 24.454 48.002 72.411 1.00 16.59 99 PRO A N 1
ATOM 685 C CA . PRO A 1 102 ? 24.348 49.461 72.319 1.00 18.63 99 PRO A CA 1
ATOM 686 C C . PRO A 1 102 ? 25.617 50.184 72.756 1.00 17.83 99 PRO A C 1
ATOM 687 O O . PRO A 1 102 ? 25.931 50.233 73.942 1.00 18.70 99 PRO A O 1
ATOM 691 N N . LEU A 1 103 ? 26.333 50.758 71.795 1.00 20.29 100 LEU A N 1
ATOM 692 C CA . LEU A 1 103 ? 27.571 51.477 72.096 1.00 21.05 100 LEU A CA 1
ATOM 693 C C . LEU A 1 103 ? 27.262 52.897 72.557 1.00 23.62 100 LEU A C 1
ATOM 694 O O . LEU A 1 103 ? 28.092 53.560 73.175 1.00 19.13 100 LEU A O 1
ATOM 699 N N . THR A 1 104 ? 26.053 53.357 72.259 1.00 25.62 101 THR A N 1
ATOM 700 C CA . THR A 1 104 ? 25.638 54.687 72.676 1.00 32.77 101 THR A CA 1
ATOM 701 C C . THR A 1 104 ? 24.253 54.622 73.313 1.00 37.29 101 THR A C 1
ATOM 702 O O . THR A 1 104 ? 23.497 53.670 73.092 1.00 37.96 101 THR A O 1
ATOM 706 N N . GLY A 1 105 ? 23.935 55.637 74.113 1.00 41.51 102 GLY A N 1
ATOM 707 C CA . GLY A 1 105 ? 22.639 55.707 74.769 1.00 45.67 102 GLY A CA 1
ATOM 708 C C . GLY A 1 105 ? 22.385 54.576 75.740 1.00 46.91 102 GLY A C 1
ATOM 709 O O . GLY A 1 105 ? 23.321 53.986 76.291 1.00 47.79 102 GLY A O 1
ATOM 710 N N . ASN A 1 106 ? 21.108 54.285 75.965 1.00 49.99 103 ASN A N 1
ATOM 711 C CA . ASN A 1 106 ? 20.721 53.206 76.861 1.00 53.58 103 ASN A CA 1
ATOM 712 C C . ASN A 1 106 ? 21.417 53.330 78.217 1.00 54.04 103 ASN A C 1
ATOM 713 O O . ASN A 1 106 ? 21.686 52.332 78.886 1.00 54.55 103 ASN A O 1
ATOM 718 N N . SER A 1 107 ? 21.716 54.560 78.617 1.00 53.61 104 SER A N 1
ATOM 719 C CA . SER A 1 107 ? 22.369 54.786 79.898 1.00 51.14 104 SER A CA 1
ATOM 720 C C . SER A 1 107 ? 21.298 54.678 80.978 1.00 49.13 104 SER A C 1
ATOM 721 O O . SER A 1 107 ? 20.201 55.234 80.850 1.00 49.74 104 SER A O 1
ATOM 724 N N . GLY A 1 108 ? 21.615 53.936 82.030 1.00 44.66 105 GLY A N 1
ATOM 725 C CA . GLY A 1 108 ? 20.672 53.753 83.113 1.00 36.81 105 GLY A CA 1
ATOM 726 C C . GLY A 1 108 ? 20.264 52.299 83.126 1.00 29.99 105 GLY A C 1
ATOM 727 O O . GLY A 1 108 ? 19.775 51.792 84.130 1.00 31.26 105 GLY A O 1
ATOM 728 N N . VAL A 1 109 ? 20.492 51.625 82.003 1.00 26.44 106 VAL A N 1
ATOM 729 C CA . VAL A 1 109 ? 20.138 50.219 81.872 1.00 21.06 106 VAL A CA 1
ATOM 730 C C . VAL A 1 109 ? 20.843 49.393 82.929 1.00 20.30 106 VAL A C 1
ATOM 731 O O . VAL A 1 109 ? 21.985 49.688 83.322 1.00 19.08 106 VAL A O 1
ATOM 735 N N . THR A 1 110 ? 20.139 48.368 83.397 1.00 14.29 107 THR A N 1
ATOM 736 C CA . THR A 1 110 ? 20.672 47.443 84.384 1.00 13.46 107 THR A CA 1
ATOM 737 C C . THR A 1 110 ? 20.375 46.063 83.794 1.00 9.39 107 THR A C 1
ATOM 738 O O . THR A 1 110 ? 19.687 45.957 82.777 1.00 6.73 107 THR A O 1
ATOM 742 N N . TRP A 1 111 ? 20.910 45.020 84.415 1.00 8.88 108 TRP A N 1
ATOM 743 C CA . TRP A 1 111 ? 20.684 43.666 83.930 1.00 10.06 108 TRP A CA 1
ATOM 744 C C . TRP A 1 111 ? 19.176 43.395 83.820 1.00 6.88 108 TRP A C 1
ATOM 745 O O . TRP A 1 111 ? 18.693 42.930 82.793 1.00 8.47 108 TRP A O 1
ATOM 756 N N . GLU A 1 112 ? 18.449 43.714 84.887 1.00 9.17 109 GLU A N 1
ATOM 757 C CA . GLU A 1 112 ? 16.999 43.529 84.957 1.00 9.59 109 GLU A CA 1
ATOM 758 C C . GLU A 1 112 ? 16.252 44.222 83.811 1.00 10.13 109 GLU A C 1
ATOM 759 O O . GLU A 1 112 ? 15.282 43.670 83.283 1.00 13.48 109 GLU A O 1
ATOM 765 N N . THR A 1 113 ? 16.695 45.419 83.423 1.00 8.56 110 THR A N 1
ATOM 766 C CA . THR A 1 113 ? 16.038 46.158 82.340 1.00 9.54 110 THR A CA 1
ATOM 767 C C . THR A 1 113 ? 16.743 46.035 80.989 1.00 11.27 110 THR A C 1
ATOM 768 O O . THR A 1 113 ? 16.387 46.733 80.038 1.00 9.80 110 THR A O 1
ATOM 772 N N . SER A 1 114 ? 17.725 45.135 80.899 1.00 11.11 111 SER A N 1
ATOM 773 C CA . SER A 1 114 ? 18.501 44.946 79.669 1.00 9.38 111 SER A CA 1
ATOM 774 C C . SER A 1 114 ? 17.775 44.235 78.527 1.00 10.31 111 SER A C 1
ATOM 775 O O . SER A 1 114 ? 16.911 43.384 78.746 1.00 10.42 111 SER A O 1
ATOM 778 N N . HIS A 1 115 ? 18.144 44.585 77.300 1.00 9.85 112 HIS A N 1
ATOM 779 C CA . HIS A 1 115 ? 17.547 43.953 76.143 1.00 9.28 112 HIS A CA 1
ATOM 780 C C . HIS A 1 115 ? 18.038 42.506 76.078 1.00 10.94 112 HIS A C 1
ATOM 781 O O . HIS A 1 115 ? 17.325 41.624 75.600 1.00 8.53 112 HIS A O 1
ATOM 788 N N . VAL A 1 116 ? 19.253 42.251 76.568 1.00 9.95 113 VAL A N 1
ATOM 789 C CA . VAL A 1 116 ? 19.770 40.880 76.549 1.00 9.01 113 VAL A CA 1
ATOM 790 C C . VAL A 1 116 ? 18.889 39.968 77.404 1.00 7.56 113 VAL A C 1
ATOM 791 O O . VAL A 1 116 ? 18.515 38.885 76.968 1.00 6.13 113 VAL A O 1
ATOM 795 N N . ARG A 1 117 ? 18.574 40.413 78.621 1.00 7.35 114 ARG A N 1
ATOM 796 C CA . ARG A 1 117 ? 17.765 39.617 79.534 1.00 9.18 114 ARG A CA 1
ATOM 797 C C . ARG A 1 117 ? 16.370 39.453 78.968 1.00 8.38 114 ARG A C 1
ATOM 798 O O . ARG A 1 117 ? 15.759 38.392 79.105 1.00 9.17 114 ARG A O 1
ATOM 806 N N . HIS A 1 118 ? 15.884 40.504 78.314 1.00 9.17 115 HIS A N 1
ATOM 807 C CA . HIS A 1 118 ? 14.558 40.481 77.709 1.00 12.07 115 HIS A CA 1
ATOM 808 C C . HIS A 1 118 ? 14.502 39.492 76.535 1.00 10.69 115 HIS A C 1
ATOM 809 O O . HIS A 1 118 ? 13.575 38.683 76.418 1.00 8.84 115 HIS A O 1
ATOM 816 N N . LYS A 1 119 ? 15.514 39.553 75.679 1.00 9.72 116 LYS A N 1
ATOM 817 C CA . LYS A 1 119 ? 15.587 38.672 74.523 1.00 11.80 116 LYS A CA 1
ATOM 818 C C . LYS A 1 119 ? 15.692 37.191 74.916 1.00 9.74 116 LYS A C 1
ATOM 819 O O . LYS A 1 119 ? 15.129 36.310 74.255 1.00 9.30 116 LYS A O 1
ATOM 825 N N . LEU A 1 120 ? 16.409 36.934 76.006 1.00 9.92 117 LEU A N 1
ATOM 826 C CA . LEU A 1 120 ? 16.638 35.576 76.495 1.00 9.21 117 LEU A CA 1
ATOM 827 C C . LEU A 1 120 ? 15.679 35.093 77.585 1.00 8.98 117 LEU A C 1
ATOM 828 O O . LEU A 1 120 ? 15.925 34.085 78.240 1.00 8.68 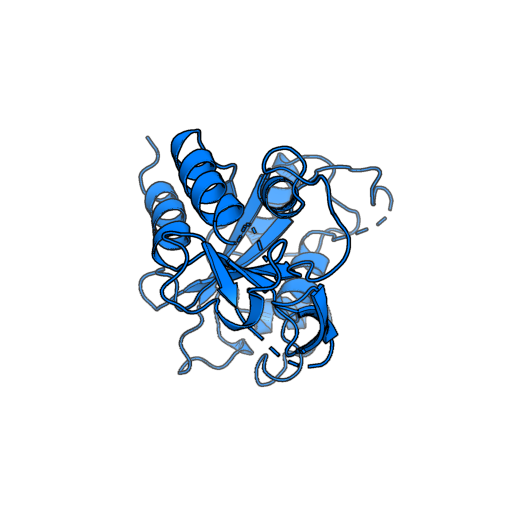117 LEU A O 1
ATOM 833 N N . LYS A 1 121 ? 14.578 35.801 77.774 1.00 9.35 118 LYS A N 1
ATOM 834 C CA . LYS A 1 121 ? 13.614 35.396 78.786 1.00 8.95 118 LYS A CA 1
ATOM 835 C C . LYS A 1 121 ? 12.922 34.088 78.393 1.00 8.26 118 LYS A C 1
ATOM 836 O O . LYS A 1 121 ? 12.713 33.216 79.223 1.00 9.17 118 LYS A O 1
ATOM 842 N N . ARG A 1 122 ? 12.539 33.977 77.126 1.00 10.18 119 ARG A N 1
ATOM 843 C CA . ARG A 1 122 ? 11.875 32.778 76.618 1.00 10.59 119 ARG A CA 1
ATOM 844 C C . ARG A 1 122 ? 12.391 32.565 75.223 1.00 5.72 119 ARG A C 1
ATOM 845 O O . ARG A 1 122 ? 12.160 33.380 74.337 1.00 6.00 119 ARG A O 1
ATOM 853 N N . VAL A 1 123 ? 13.095 31.464 75.021 1.00 6.60 120 VAL A N 1
ATOM 854 C CA . VAL A 1 123 ? 13.670 31.201 73.711 1.00 7.62 120 VAL A CA 1
ATOM 855 C C . VAL A 1 123 ? 13.336 29.831 73.140 1.00 4.77 120 VAL A C 1
ATOM 856 O O . VAL A 1 123 ? 13.322 28.840 73.863 1.00 6.34 120 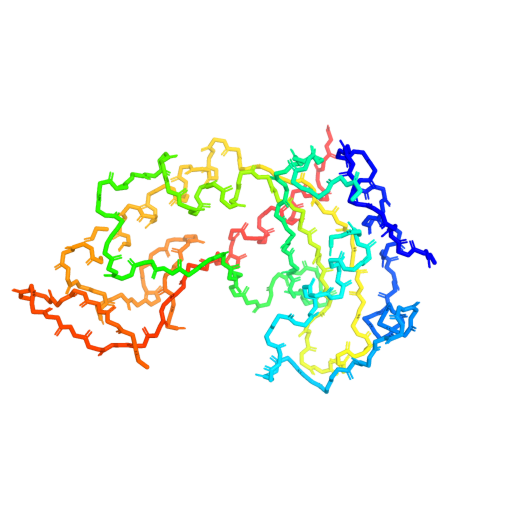VAL A O 1
ATOM 860 N N . LEU A 1 124 ? 13.071 29.797 71.842 1.00 4.31 121 LEU A N 1
ATOM 861 C CA . LEU A 1 124 ? 12.825 28.552 71.146 1.00 7.14 121 LEU A CA 1
ATOM 862 C C . LEU A 1 124 ? 14.159 28.265 70.446 1.00 9.08 121 LEU A C 1
ATOM 863 O O . LEU A 1 124 ? 14.484 28.889 69.412 1.00 8.81 121 LEU A O 1
ATOM 868 N N . TRP A 1 125 ? 14.932 27.346 71.025 1.00 6.03 122 TRP A N 1
ATOM 869 C CA . TRP A 1 125 ? 16.225 26.954 70.459 1.00 9.30 122 TRP A CA 1
ATOM 870 C C . TRP A 1 125 ? 16.024 25.859 69.397 1.00 9.84 122 TRP A C 1
ATOM 871 O O . TRP A 1 125 ? 15.440 24.815 69.693 1.00 11.40 122 TRP A O 1
ATOM 882 N N . ILE A 1 126 ? 16.495 26.091 68.173 1.00 6.58 123 ILE A N 1
ATOM 883 C CA . ILE A 1 126 ? 16.372 25.080 67.133 1.00 8.24 123 ILE A CA 1
ATOM 884 C C . ILE A 1 126 ? 17.759 24.644 66.631 1.00 9.18 123 ILE A C 1
ATOM 885 O O . ILE A 1 126 ? 18.441 25.362 65.899 1.00 7.71 123 ILE A O 1
ATOM 890 N N . PRO A 1 127 ? 18.198 23.449 67.040 1.00 10.98 124 PRO A N 1
ATOM 891 C CA . PRO A 1 127 ? 19.521 23.006 66.573 1.00 11.27 124 PRO A CA 1
ATOM 892 C C . PRO A 1 127 ? 19.449 22.666 65.103 1.00 8.72 124 PRO A C 1
ATOM 893 O O . PRO A 1 127 ? 18.456 22.122 64.643 1.00 10.11 124 PRO A O 1
ATOM 897 N N . VAL A 1 128 ? 20.498 22.998 64.364 1.00 8.51 125 VAL A N 1
ATOM 898 C CA . VAL A 1 128 ? 20.552 22.711 62.932 1.00 9.78 125 VAL A CA 1
ATOM 899 C C . VAL A 1 128 ? 21.991 22.292 62.598 1.00 10.05 125 VAL A C 1
ATOM 900 O O . VAL A 1 128 ? 22.932 22.879 63.121 1.00 10.79 125 VAL A O 1
ATOM 904 N N . GLU A 1 129 ? 22.174 21.283 61.753 1.00 9.33 126 GLU A N 1
ATOM 905 C CA . GLU A 1 129 ? 23.536 20.881 61.366 1.00 8.81 126 GLU A CA 1
ATOM 906 C C . GLU A 1 129 ? 24.238 22.107 60.766 1.00 9.10 126 GLU A C 1
ATOM 907 O O . GLU A 1 129 ? 23.620 22.887 60.046 1.00 8.87 126 GLU A O 1
ATOM 913 N N . GLY A 1 130 ? 25.522 22.285 61.062 1.00 8.26 127 GLY A N 1
ATOM 914 C CA . GLY A 1 130 ? 26.233 23.440 60.538 1.00 10.33 127 GLY A CA 1
ATOM 915 C C . GLY A 1 130 ? 27.671 23.212 60.102 1.00 10.14 127 GLY A C 1
ATOM 916 O O . GLY A 1 130 ? 28.371 24.170 59.762 1.00 10.16 127 GLY A O 1
ATOM 917 N N . GLU A 1 131 ? 28.125 21.959 60.105 1.00 11.58 128 GLU A N 1
ATOM 918 C CA . GLU A 1 131 ? 29.499 21.671 59.697 1.00 12.06 128 GLU A CA 1
ATOM 919 C C . GLU A 1 131 ? 29.687 22.112 58.242 1.00 12.94 128 GLU A C 1
ATOM 920 O O . GLU A 1 131 ? 28.850 21.842 57.367 1.00 11.30 128 GLU A O 1
ATOM 926 N N . ALA A 1 132 ? 30.773 22.846 58.014 1.00 14.48 129 ALA A N 1
ATOM 927 C CA . ALA A 1 132 ? 31.108 23.397 56.697 1.00 15.08 129 ALA A CA 1
ATOM 928 C C . ALA A 1 132 ? 31.020 22.418 55.547 1.00 12.03 129 ALA A C 1
ATOM 929 O O . ALA A 1 132 ? 30.663 22.802 54.435 1.00 15.29 129 ALA A O 1
ATOM 931 N N . SER A 1 133 ? 31.340 21.157 55.810 1.00 13.73 130 SER A N 1
ATOM 932 C CA . SER A 1 133 ? 31.309 20.138 54.771 1.00 17.04 130 SER A CA 1
ATOM 933 C C . SER A 1 133 ? 29.906 19.815 54.273 1.00 17.96 130 SER A C 1
ATOM 934 O O . SER A 1 133 ? 29.747 19.152 53.247 1.00 21.48 130 SER A O 1
ATOM 937 N N . ILE A 1 134 ? 28.882 20.273 54.982 1.00 18.26 131 ILE A N 1
ATOM 938 C CA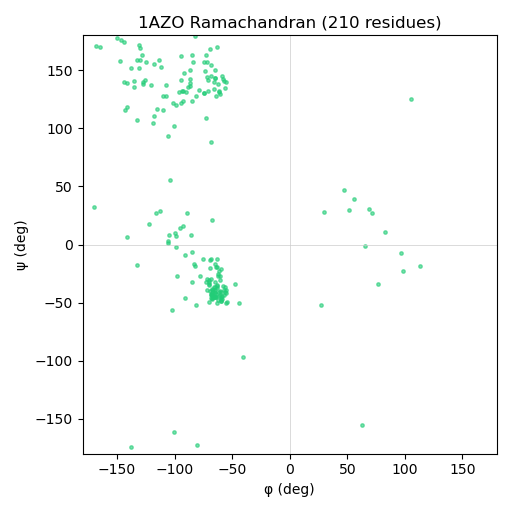 . ILE A 1 134 ? 27.519 20.003 54.535 1.00 15.89 131 ILE A CA 1
ATOM 939 C C . ILE A 1 134 ? 26.940 21.222 53.856 1.00 11.95 131 ILE A C 1
ATOM 940 O O . ILE A 1 134 ? 26.874 22.275 54.461 1.00 13.76 131 ILE A O 1
ATOM 945 N N . PRO A 1 135 ? 26.525 21.091 52.577 1.00 14.05 132 PRO A N 1
ATOM 946 C CA . PRO A 1 135 ? 25.936 22.204 51.811 1.00 13.48 132 PRO A CA 1
ATOM 947 C C . PRO A 1 135 ? 24.708 22.714 52.571 1.00 13.75 132 PRO A C 1
ATOM 948 O O . PRO A 1 135 ? 23.977 21.904 53.155 1.00 14.83 132 PRO A O 1
ATOM 952 N N . LEU A 1 136 ? 24.489 24.033 52.568 1.00 12.06 133 LEU A N 1
ATOM 953 C CA . LEU A 1 136 ? 23.357 24.639 53.278 1.00 12.33 133 LEU A CA 1
ATOM 954 C C . LEU A 1 136 ? 22.007 23.929 53.113 1.00 13.33 133 LEU A C 1
ATOM 955 O O . LEU A 1 136 ? 21.306 23.645 54.085 1.00 10.69 133 LEU A O 1
ATOM 960 N N . ALA A 1 137 ? 21.647 23.659 51.869 1.00 15.42 134 ALA A N 1
ATOM 961 C CA . ALA A 1 137 ? 20.386 23.015 51.551 1.00 16.53 134 ALA A CA 1
ATOM 962 C C . ALA A 1 137 ? 20.255 21.608 52.117 1.00 15.44 134 ALA A C 1
ATOM 963 O O . ALA A 1 137 ? 19.150 21.085 52.244 1.00 17.05 134 ALA A O 1
ATOM 965 N N . GLN A 1 138 ? 21.375 20.988 52.464 1.00 13.10 135 GLN A N 1
ATOM 966 C CA . GLN A 1 138 ? 21.321 19.630 52.974 1.00 14.23 135 GLN A CA 1
ATOM 967 C C . GLN A 1 138 ? 21.380 19.494 54.493 1.00 13.11 135 GLN A C 1
ATOM 968 O O . GLN A 1 138 ? 21.290 18.383 55.021 1.00 12.53 135 GLN A O 1
ATOM 974 N N . ARG A 1 139 ? 21.515 20.620 55.192 1.00 12.41 136 ARG A N 1
ATOM 975 C CA . ARG A 1 139 ? 21.601 20.598 56.650 1.00 10.34 136 ARG A CA 1
ATOM 976 C C . ARG A 1 139 ? 20.242 20.317 57.286 1.00 12.96 136 ARG A C 1
ATOM 977 O O . ARG A 1 139 ? 19.246 20.962 56.955 1.00 13.06 136 ARG A O 1
ATOM 985 N N . ARG A 1 140 ? 20.212 19.356 58.208 1.00 11.26 137 ARG A N 1
ATOM 986 C CA . ARG A 1 140 ? 18.971 18.960 58.860 1.00 11.77 137 ARG A CA 1
ATOM 987 C C . ARG A 1 140 ? 18.639 19.678 60.147 1.00 11.81 137 ARG A C 1
ATOM 988 O O . ARG A 1 140 ? 19.521 20.039 60.932 1.00 10.08 137 ARG A O 1
ATOM 996 N N . VAL A 1 141 ? 17.339 19.852 60.360 1.00 9.22 138 VAL A N 1
ATOM 997 C CA . VAL A 1 141 ? 16.819 20.498 61.550 1.00 8.89 138 VAL A CA 1
ATOM 998 C C . VAL A 1 141 ? 16.675 19.429 62.638 1.00 9.28 138 VAL A C 1
ATOM 999 O O . VAL A 1 141 ? 16.250 18.303 62.365 1.00 10.71 138 VAL A O 1
ATOM 1003 N N . GLY A 1 142 ? 17.042 19.783 63.867 1.00 10.29 139 GLY A N 1
ATOM 1004 C CA . GLY A 1 142 ? 16.964 18.844 64.974 1.00 8.65 139 GLY A CA 1
ATOM 1005 C C . GLY A 1 142 ? 15.740 19.085 65.816 1.00 9.69 139 GLY A C 1
ATOM 1006 O O . GLY A 1 142 ? 14.807 19.742 65.367 1.00 8.31 139 GLY A O 1
ATOM 1007 N N . SER A 1 143 ? 15.758 18.567 67.040 1.00 10.25 140 SER A N 1
ATOM 1008 C CA . SER A 1 143 ? 14.632 18.696 67.970 1.00 10.93 140 SER A CA 1
ATOM 1009 C C . SER A 1 143 ? 14.636 20.061 68.679 1.00 9.59 140 SER A C 1
ATOM 1010 O O . SER A 1 143 ? 15.634 20.445 69.288 1.00 7.89 140 SER A O 1
ATOM 1013 N N . PRO A 1 144 ? 13.500 20.795 68.640 1.00 8.00 141 PRO A N 1
ATOM 1014 C CA . PRO A 1 144 ? 13.451 22.114 69.287 1.00 6.31 141 PRO A CA 1
ATOM 1015 C C . PRO A 1 144 ? 13.370 22.114 70.828 1.00 8.43 141 PRO A C 1
ATOM 1016 O O . PRO A 1 144 ? 12.930 21.134 71.464 1.00 7.21 141 PRO A O 1
ATOM 1020 N N . LEU A 1 145 ? 13.798 23.236 71.406 1.00 6.02 142 LEU A N 1
ATOM 1021 C CA . LEU A 1 145 ? 13.788 23.465 72.844 1.00 7.03 142 LEU A CA 1
ATOM 1022 C C . LEU A 1 145 ? 13.030 24.767 73.134 1.00 5.50 142 LEU A C 1
ATOM 1023 O O . LEU A 1 145 ? 13.150 25.731 72.376 1.00 8.43 142 LEU A O 1
ATOM 1028 N N . LEU A 1 146 ? 12.250 24.786 74.216 1.00 6.30 143 LEU A N 1
ATOM 1029 C CA . LEU A 1 146 ? 11.554 26.006 74.676 1.00 7.87 143 LEU A CA 1
ATOM 1030 C C . LEU A 1 146 ? 12.174 26.216 76.042 1.00 8.82 143 LEU A C 1
ATOM 1031 O O . LEU A 1 146 ? 11.903 25.456 76.988 1.00 10.01 143 LEU A O 1
ATOM 1036 N N . TRP A 1 147 ? 12.975 27.270 76.149 1.00 7.56 144 TRP A N 1
ATOM 1037 C CA . TRP A 1 147 ? 13.759 27.513 77.349 1.00 6.14 144 TRP A CA 1
ATOM 1038 C C . TRP A 1 147 ? 13.693 28.901 77.972 1.00 5.37 144 TRP A C 1
ATOM 1039 O O . TRP A 1 147 ? 13.371 29.894 77.317 1.00 8.65 144 TRP A O 1
ATOM 1050 N N . SER A 1 148 ? 14.050 28.933 79.249 1.00 7.57 145 SER A N 1
ATOM 1051 C CA . SER A 1 148 ? 14.132 30.143 80.059 1.00 8.72 145 SER A CA 1
ATOM 1052 C C . SER A 1 148 ? 15.336 29.906 80.969 1.00 9.87 145 SER A C 1
ATOM 1053 O O . SER A 1 148 ? 15.559 28.789 81.440 1.00 10.49 145 SER A O 1
ATOM 1056 N N . PRO A 1 149 ? 16.157 30.941 81.194 1.00 10.48 146 PRO A N 1
ATOM 1057 C CA . PRO A 1 149 ? 17.298 30.676 82.079 1.00 10.28 146 PRO A CA 1
ATOM 1058 C C . PRO A 1 149 ? 16.883 30.369 83.521 1.00 10.11 146 PRO A C 1
ATOM 1059 O O . PRO A 1 149 ? 15.956 30.969 84.060 1.00 10.64 146 PRO A O 1
ATOM 1063 N N . ASN A 1 150 ? 17.553 29.403 84.137 1.00 9.93 147 ASN A N 1
ATOM 1064 C CA . ASN A 1 150 ? 17.257 29.077 85.520 1.00 10.88 147 ASN A CA 1
ATOM 1065 C C . ASN A 1 150 ? 18.041 30.103 86.330 1.00 12.81 147 ASN A C 1
ATOM 1066 O O . ASN A 1 150 ? 18.714 30.950 85.741 1.00 11.62 147 ASN A O 1
ATOM 1071 N N . GLU A 1 151 ? 17.951 30.045 87.657 1.00 13.34 148 GLU A N 1
ATOM 1072 C CA . GLU A 1 151 ? 18.634 31.013 88.518 1.00 18.81 148 GLU A CA 1
ATOM 1073 C C . GLU A 1 151 ? 20.138 31.110 88.265 1.00 18.36 148 GLU A C 1
ATOM 1074 O O . GLU A 1 151 ? 20.705 32.210 88.245 1.00 16.39 148 GLU A O 1
ATOM 1080 N N . GLU A 1 152 ? 20.779 29.958 88.069 1.00 18.63 149 GLU A N 1
ATOM 1081 C CA . GLU A 1 152 ? 22.221 29.917 87.824 1.00 18.89 149 GLU A CA 1
ATOM 1082 C C . GLU A 1 152 ? 22.585 30.538 86.472 1.00 15.10 149 GLU A C 1
ATOM 1083 O O . GLU A 1 152 ? 23.488 31.365 86.397 1.00 15.09 149 GLU A O 1
ATOM 1089 N N . GLU A 1 153 ? 21.871 30.168 85.414 1.00 10.64 150 GLU A N 1
ATOM 1090 C CA . GLU A 1 153 ? 22.143 30.716 84.086 1.00 9.22 150 GLU A CA 1
ATOM 1091 C C . GLU A 1 153 ? 21.974 32.237 84.058 1.00 9.89 150 GLU A C 1
ATOM 1092 O O . GLU A 1 153 ? 22.753 32.955 83.411 1.00 9.45 150 GLU A O 1
ATOM 1098 N N . ASP A 1 154 ? 20.942 32.724 84.746 1.00 9.92 151 ASP A N 1
ATOM 1099 C CA . ASP A 1 154 ? 20.668 34.164 84.812 1.00 11.64 151 ASP A CA 1
ATOM 1100 C C . ASP A 1 154 ? 21.796 34.901 85.533 1.00 9.92 151 ASP A C 1
ATOM 1101 O O . ASP A 1 154 ? 22.149 36.025 85.167 1.00 11.23 151 ASP A O 1
ATOM 1106 N N . ARG A 1 155 ? 22.350 34.260 86.558 1.00 10.75 152 ARG A N 1
ATOM 1107 C CA . ARG A 1 155 ? 23.459 34.835 87.305 1.00 13.49 152 ARG A CA 1
ATOM 1108 C C . ARG A 1 155 ? 24.697 34.902 86.420 1.00 12.37 152 ARG A C 1
ATOM 1109 O O . ARG A 1 155 ? 25.414 35.903 86.430 1.00 11.74 152 ARG A O 1
ATOM 1117 N N . GLN A 1 156 ? 24.948 33.823 85.676 1.00 12.51 153 GLN A N 1
ATOM 1118 C CA . GLN A 1 156 ? 26.106 33.726 84.777 1.00 11.06 153 GLN A CA 1
ATOM 1119 C C . GLN A 1 156 ? 26.056 34.850 83.756 1.00 11.76 153 GLN A C 1
ATOM 1120 O O . GLN A 1 156 ? 27.058 35.526 83.508 1.00 9.58 153 GLN A O 1
ATOM 1126 N N . LEU A 1 157 ? 24.884 35.050 83.166 1.00 8.20 154 LEU A N 1
ATOM 1127 C CA . LEU A 1 157 ? 24.712 36.110 82.190 1.00 8.03 154 LEU A CA 1
ATOM 1128 C C . LEU A 1 157 ? 24.817 37.522 82.813 1.00 6.58 154 LEU A C 1
ATOM 1129 O O . LEU A 1 157 ? 25.452 38.425 82.244 1.00 8.12 154 LEU A O 1
ATOM 1134 N N . ARG A 1 158 ? 24.187 37.711 83.971 1.00 8.33 155 ARG A N 1
ATOM 1135 C CA . ARG A 1 158 ? 24.214 38.998 84.660 1.00 9.21 155 ARG A CA 1
ATOM 1136 C C . ARG A 1 158 ? 25.646 39.476 84.922 1.00 9.36 155 ARG A C 1
ATOM 1137 O O . ARG A 1 158 ? 26.008 40.601 84.608 1.00 9.90 155 ARG A O 1
ATOM 1145 N N . GLU A 1 159 ? 26.465 38.611 85.500 1.00 10.38 156 GLU A N 1
ATOM 1146 C CA . GLU A 1 159 ? 27.844 38.986 85.812 1.00 11.91 156 GLU A CA 1
ATOM 1147 C C . GLU A 1 159 ? 28.661 39.353 84.579 1.00 8.74 156 GLU A C 1
ATOM 1148 O O . GLU A 1 159 ? 29.443 40.311 84.617 1.00 9.57 156 GLU A O 1
ATOM 1154 N N . ASP A 1 160 ? 28.477 38.599 83.493 1.00 9.81 157 ASP A N 1
ATOM 1155 C CA . ASP A 1 160 ? 29.191 38.864 82.234 1.00 9.34 157 ASP A CA 1
ATOM 1156 C C . ASP A 1 160 ? 28.675 40.167 81.644 1.00 8.11 157 ASP A C 1
ATOM 1157 O O . ASP A 1 160 ? 29.458 41.017 81.219 1.00 6.72 157 ASP A O 1
ATOM 1162 N N . TRP A 1 161 ? 27.345 40.312 81.630 1.00 7.19 158 TRP A N 1
ATOM 1163 C CA . TRP A 1 161 ? 26.665 41.500 81.082 1.00 6.96 158 TRP A CA 1
ATOM 1164 C C . TRP A 1 161 ? 27.096 42.781 81.773 1.00 7.22 158 TRP A C 1
ATOM 1165 O O . TRP A 1 161 ? 27.374 43.774 81.107 1.00 8.98 158 TRP A O 1
ATOM 1176 N N . GLU A 1 162 ? 27.178 42.740 83.101 1.00 8.24 159 GLU A N 1
ATOM 1177 C CA . GLU A 1 162 ? 27.585 43.894 83.903 1.00 9.72 159 GLU A CA 1
ATOM 1178 C C . GLU A 1 162 ? 29.041 44.298 83.620 1.00 9.64 159 GLU A C 1
ATOM 1179 O O . GLU A 1 162 ? 29.352 45.472 83.534 1.00 9.45 159 GLU A O 1
ATOM 1185 N N . GLU A 1 163 ? 29.926 43.318 83.482 1.00 9.38 160 GLU A N 1
ATOM 1186 C CA . GLU A 1 163 ? 31.324 43.592 83.195 1.00 10.67 160 GLU A CA 1
ATOM 1187 C C . GLU A 1 163 ? 31.471 44.231 81.816 1.00 10.26 160 GLU A C 1
ATOM 1188 O O . GLU A 1 163 ? 32.186 45.223 81.652 1.00 9.65 160 GLU A O 1
ATOM 1194 N N . LEU A 1 164 ? 30.776 43.671 80.833 1.00 9.17 161 LEU A N 1
ATOM 1195 C CA . LEU A 1 164 ? 30.837 44.171 79.462 1.00 10.12 161 LEU A CA 1
ATOM 1196 C C . LEU A 1 164 ? 30.220 45.554 79.303 1.00 10.64 161 LEU A C 1
ATOM 1197 O O . LEU A 1 164 ? 30.796 46.450 78.673 1.00 9.05 161 LEU A O 1
ATOM 1210 N N . ASP A 1 166 ? 29.727 47.783 81.632 1.00 8.89 163 ASP A N 1
ATOM 1211 C CA . ASP A 1 166 ? 30.478 48.785 82.367 1.00 12.00 163 ASP A CA 1
ATOM 1212 C C . ASP A 1 166 ? 31.614 49.292 81.482 1.00 9.24 163 ASP A C 1
ATOM 1213 O O . ASP A 1 166 ? 31.886 50.467 81.463 1.00 11.52 163 ASP A O 1
ATOM 1226 N N . ILE A 1 168 ? 31.705 49.407 78.220 1.00 14.39 165 ILE A N 1
ATOM 1227 C CA . ILE A 1 168 ? 31.095 50.237 77.184 1.00 12.74 165 ILE A CA 1
ATOM 1228 C C . ILE A 1 168 ? 30.811 51.610 77.767 1.00 12.32 165 ILE A C 1
ATOM 1229 O O . ILE A 1 168 ? 31.206 52.622 77.212 1.00 15.48 165 ILE A O 1
ATOM 1234 N N . VAL A 1 169 ? 30.128 51.644 78.901 1.00 15.42 166 VAL A N 1
ATOM 1235 C CA . VAL A 1 169 ? 29.808 52.912 79.549 1.00 17.40 166 VAL A CA 1
ATOM 1236 C C . VAL A 1 169 ? 31.052 53.721 79.938 1.00 16.44 166 VAL A C 1
ATOM 1237 O O . VAL A 1 169 ? 31.008 54.945 79.950 1.00 16.81 166 VAL A O 1
ATOM 1241 N N . LEU A 1 170 ? 32.154 53.041 80.245 1.00 17.50 167 LEU A N 1
ATOM 1242 C CA . LEU A 1 170 ? 33.400 53.718 80.612 1.00 18.30 167 LEU A CA 1
ATOM 1243 C C . LEU A 1 170 ? 34.244 54.089 79.385 1.00 18.96 167 LEU A C 1
ATOM 1244 O O . LEU A 1 170 ? 35.402 54.492 79.527 1.00 20.59 167 LEU A O 1
ATOM 1249 N N . GLY A 1 171 ? 33.677 53.919 78.192 1.00 17.63 168 GLY A N 1
ATOM 1250 C CA . GLY A 1 171 ? 34.387 54.247 76.967 1.00 18.04 168 GLY A CA 1
ATOM 1251 C C . GLY A 1 171 ? 35.528 53.304 76.609 1.00 19.17 168 GLY A C 1
ATOM 1252 O O . GLY A 1 171 ? 36.470 53.701 75.914 1.00 17.05 168 GLY A O 1
ATOM 1253 N N . GLN A 1 172 ? 35.428 52.049 77.054 1.00 17.81 169 GLN A N 1
ATOM 1254 C CA . GLN A 1 172 ? 36.459 51.037 76.800 1.00 16.50 169 GLN A CA 1
ATOM 1255 C C . GLN A 1 172 ? 36.026 49.896 75.882 1.00 14.70 169 GLN A C 1
ATOM 1256 O O . GLN A 1 172 ? 36.544 48.788 75.980 1.00 14.45 169 GLN A O 1
ATOM 1262 N N . VAL A 1 173 ? 35.096 50.176 74.976 1.00 16.75 170 VAL A N 1
ATOM 1263 C CA . VAL A 1 173 ? 34.605 49.169 74.036 1.00 15.72 170 VAL A CA 1
ATOM 1264 C C . VAL A 1 173 ? 35.734 48.540 73.199 1.00 16.12 170 VAL A C 1
ATOM 1265 O O . VAL A 1 173 ? 35.696 47.350 72.878 1.00 12.11 170 VAL A O 1
ATOM 1269 N N . GLU A 1 174 ? 36.723 49.351 72.826 1.00 17.19 171 GLU A N 1
ATOM 1270 C CA . GLU A 1 174 ? 37.841 48.877 72.016 1.00 17.50 171 GLU A CA 1
ATOM 1271 C C . GLU A 1 174 ? 38.746 47.936 72.792 1.00 15.61 171 GLU A C 1
ATOM 1272 O O . GLU A 1 174 ? 39.586 47.259 72.193 1.00 17.46 171 GLU A O 1
ATOM 1278 N N . ARG A 1 175 ? 38.564 47.900 74.113 1.00 12.96 172 ARG A N 1
ATOM 1279 C CA . ARG A 1 175 ? 39.355 47.049 74.993 1.00 14.50 172 ARG A CA 1
ATOM 1280 C C . ARG A 1 175 ? 38.722 45.677 75.202 1.00 14.66 172 ARG A C 1
ATOM 1281 O O . ARG A 1 175 ? 39.341 44.779 75.779 1.00 11.39 172 ARG A O 1
ATOM 1289 N N . ILE A 1 176 ? 37.489 45.514 74.737 1.00 13.84 173 ILE A N 1
ATOM 1290 C CA . ILE A 1 176 ? 36.789 44.240 74.887 1.00 13.17 173 ILE A CA 1
ATOM 1291 C C . ILE A 1 176 ? 37.352 43.207 73.910 1.00 12.52 173 ILE A C 1
ATOM 1292 O O . ILE A 1 176 ? 37.486 43.461 72.713 1.00 14.43 173 ILE A O 1
ATOM 1297 N N . THR A 1 177 ? 37.675 42.034 74.428 1.00 11.82 174 THR A N 1
ATOM 1298 C CA . THR A 1 177 ? 38.233 40.979 73.605 1.00 12.20 174 THR A CA 1
ATOM 1299 C C . THR A 1 177 ? 37.594 39.661 73.980 1.00 11.20 174 THR A C 1
ATOM 1300 O O . THR A 1 177 ? 36.676 39.614 74.786 1.00 13.19 174 THR A O 1
ATOM 1304 N N . ALA A 1 178 ? 38.090 38.584 73.397 1.00 12.86 175 ALA A N 1
ATOM 1305 C CA . ALA A 1 178 ? 37.567 37.265 73.677 1.00 15.22 175 ALA A CA 1
ATOM 1306 C C . ALA A 1 178 ? 37.824 36.888 75.142 1.00 16.72 175 ALA A C 1
ATOM 1307 O O . ALA A 1 178 ? 37.197 35.980 75.676 1.00 19.81 175 ALA A O 1
ATOM 1309 N N . ARG A 1 179 ? 38.729 37.597 75.805 1.00 15.77 176 ARG A N 1
ATOM 1310 C CA . ARG A 1 179 ? 39.023 37.298 77.199 1.00 15.85 176 ARG A CA 1
ATOM 1311 C C . ARG A 1 179 ? 37.925 37.780 78.157 1.00 16.80 176 ARG A C 1
ATOM 1312 O O . ARG A 1 179 ? 37.904 37.406 79.330 1.00 15.82 176 ARG A O 1
ATOM 1320 N N . HIS A 1 180 ? 37.009 38.603 77.656 1.00 13.61 177 HIS A N 1
ATOM 1321 C CA . HIS A 1 180 ? 35.938 39.133 78.490 1.00 13.25 177 HIS A CA 1
ATOM 1322 C C . HIS A 1 180 ? 34.628 38.387 78.345 1.00 11.23 177 HIS A C 1
ATOM 1323 O O . HIS A 1 180 ? 34.044 38.322 77.259 1.00 11.30 177 HIS A O 1
ATOM 1330 N N . GLY A 1 181 ? 34.168 37.846 79.468 1.00 11.29 178 GLY A N 1
ATOM 1331 C CA . GLY A 1 181 ? 32.923 37.100 79.504 1.00 12.52 178 GLY A CA 1
ATOM 1332 C C . GLY A 1 181 ? 33.145 35.606 79.604 1.00 11.92 178 GLY A C 1
ATOM 1333 O O . GLY A 1 181 ? 33.846 35.016 78.778 1.00 11.22 178 GLY A O 1
ATOM 1334 N N . GLU A 1 182 ? 32.533 34.993 80.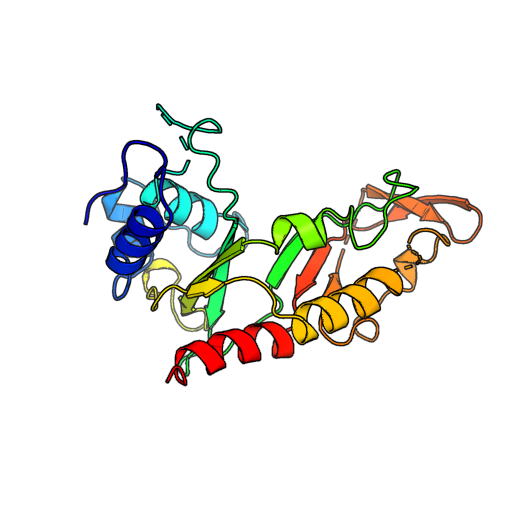613 1.00 12.17 179 GLU A N 1
ATOM 1335 C CA . GLU A 1 182 ? 32.652 33.559 80.839 1.00 11.31 179 GLU A CA 1
ATOM 1336 C C . GLU A 1 182 ? 31.642 32.759 80.010 1.00 12.37 179 GLU A C 1
ATOM 1337 O O . GLU A 1 182 ? 31.933 31.641 79.565 1.00 12.56 179 GLU A O 1
ATOM 1343 N N . TYR A 1 183 ? 30.472 33.352 79.775 1.00 10.01 180 TYR A N 1
ATOM 1344 C CA . TYR A 1 183 ? 29.398 32.699 79.010 1.00 8.69 180 TYR A CA 1
ATOM 1345 C C . TYR A 1 183 ? 28.794 33.602 77.934 1.00 8.84 180 TYR A C 1
ATOM 1346 O O . TYR A 1 183 ? 28.123 33.127 77.007 1.00 6.43 180 TYR A O 1
ATOM 1355 N N . LEU A 1 184 ? 29.033 34.902 78.071 1.00 7.03 181 LEU A N 1
ATOM 1356 C CA . LEU A 1 184 ? 28.512 35.885 77.140 1.00 7.76 181 LEU A CA 1
ATOM 1357 C C . LEU A 1 184 ? 29.613 36.882 76.783 1.00 8.20 181 LEU A C 1
ATOM 1358 O O . LEU A 1 184 ? 30.335 37.353 77.664 1.00 8.53 181 LEU A O 1
ATOM 1363 N N . GLN A 1 185 ? 29.741 37.209 75.501 1.00 9.07 182 GLN A N 1
ATOM 1364 C CA . GLN A 1 185 ? 30.747 38.186 75.071 1.00 9.24 182 GLN A CA 1
ATOM 1365 C C . GLN A 1 185 ? 30.157 39.248 74.173 1.00 10.38 182 GLN A C 1
ATOM 1366 O O . GLN A 1 185 ? 29.021 39.133 73.735 1.00 11.07 182 GLN A O 1
ATOM 1372 N N . ILE A 1 186 ? 30.929 40.293 73.906 1.00 9.29 183 ILE A N 1
ATOM 1373 C CA . ILE A 1 186 ? 30.494 41.329 72.966 1.00 10.75 183 ILE A CA 1
ATOM 1374 C C . ILE A 1 186 ? 31.517 41.205 71.841 1.00 12.07 183 ILE A C 1
ATOM 1375 O O . ILE A 1 186 ? 32.713 41.411 72.053 1.00 12.62 183 ILE A O 1
ATOM 1380 N N . ARG A 1 187 ? 31.039 40.848 70.658 1.00 12.18 184 ARG A N 1
ATOM 1381 C CA . ARG A 1 187 ? 31.890 40.658 69.509 1.00 12.09 184 ARG A CA 1
ATOM 1382 C C . ARG A 1 187 ? 31.668 41.719 68.450 1.00 15.67 184 ARG A C 1
ATOM 1383 O O . ARG A 1 187 ? 30.591 42.297 68.356 1.00 15.62 184 ARG A O 1
ATOM 1391 N N . PRO A 1 188 ? 32.705 42.001 67.643 1.00 19.06 185 PRO A N 1
ATOM 1392 C CA . PRO A 1 188 ? 32.605 42.996 66.569 1.00 21.21 185 PRO A CA 1
ATOM 1393 C C . PRO A 1 188 ? 31.566 42.565 65.519 1.00 23.47 185 PRO A C 1
ATOM 1394 O O . PRO A 1 188 ? 31.444 41.332 65.323 1.00 23.55 185 PRO A O 1
ATOM 1398 N N . LEU A 1 196 ? 31.115 51.242 60.117 1.00 29.94 193 LEU A N 1
ATOM 1399 C CA . LEU A 1 196 ? 31.540 51.737 61.457 1.00 26.93 193 LEU A CA 1
ATOM 1400 C C . LEU A 1 196 ? 30.388 52.464 62.146 1.00 26.72 193 LEU A C 1
ATOM 1401 O O . LEU A 1 196 ? 29.662 53.230 61.521 1.00 30.92 193 LEU A O 1
ATOM 1406 N N . THR A 1 197 ? 30.223 52.204 63.435 1.00 22.45 194 THR A N 1
ATOM 1407 C CA . THR A 1 197 ? 29.167 52.815 64.217 1.00 21.69 194 THR A CA 1
ATOM 1408 C C . THR A 1 197 ? 29.749 53.664 65.349 1.00 20.92 194 THR A C 1
ATOM 1409 O O . THR A 1 197 ? 30.871 53.433 65.804 1.00 19.38 194 THR A O 1
ATOM 1413 N N . GLU A 1 198 ? 28.973 54.640 65.808 1.00 19.57 195 GLU A N 1
ATOM 1414 C CA . GLU A 1 198 ? 29.413 55.527 66.874 1.00 21.21 195 GLU A CA 1
ATOM 1415 C C . GLU A 1 198 ? 29.456 54.810 68.208 1.00 20.92 195 GLU A C 1
ATOM 1416 O O . GLU A 1 198 ? 28.621 53.965 68.498 1.00 17.03 195 GLU A O 1
ATOM 1422 N N . ALA A 1 199 ? 30.435 55.169 69.025 1.00 21.42 196 ALA A N 1
ATOM 1423 C CA . ALA A 1 199 ? 30.599 54.577 70.344 1.00 23.00 196 ALA A CA 1
ATOM 1424 C C . ALA A 1 199 ? 31.157 55.660 71.258 1.00 22.27 196 ALA A C 1
ATOM 1425 O O . ALA A 1 199 ? 31.412 56.776 70.807 1.00 22.78 196 ALA A O 1
ATOM 1427 N N . ILE A 1 200 ? 31.311 55.338 72.539 1.00 27.24 197 ILE A N 1
ATOM 1428 C CA . ILE A 1 200 ? 31.870 56.262 73.539 1.00 29.33 197 ILE A CA 1
ATOM 1429 C C . ILE A 1 200 ? 33.355 55.958 73.691 1.00 28.42 197 ILE A C 1
ATOM 1430 O O . ILE A 1 200 ? 33.738 54.799 73.879 1.00 23.66 197 ILE A O 1
ATOM 1435 N N . GLY A 1 201 ? 34.176 57.004 73.628 1.00 30.36 198 GLY A N 1
ATOM 1436 C CA . GLY A 1 201 ? 35.614 56.843 73.727 1.00 28.28 198 GLY A CA 1
ATOM 1437 C C . GLY A 1 201 ? 36.097 56.811 75.153 1.00 28.97 198 GLY A C 1
ATOM 1438 O O . GLY A 1 201 ? 35.383 57.228 76.063 1.00 27.66 198 GLY A O 1
ATOM 1439 N N . ALA A 1 202 ? 37.316 56.316 75.329 1.00 33.60 199 ALA A N 1
ATOM 1440 C CA . ALA A 1 202 ? 37.935 56.194 76.640 1.00 38.15 199 ALA A CA 1
ATOM 1441 C C . ALA A 1 202 ? 38.069 57.537 77.345 1.00 42.76 199 ALA A C 1
ATOM 1442 O O . ALA A 1 202 ? 38.211 57.588 78.568 1.00 44.03 199 ALA A O 1
ATOM 1444 N N . ARG A 1 203 ? 38.043 58.620 76.575 1.00 44.42 200 ARG A N 1
ATOM 1445 C CA . ARG A 1 203 ? 38.158 59.960 77.140 1.00 46.33 200 ARG A CA 1
ATOM 1446 C C . ARG A 1 203 ? 36.809 60.649 77.112 1.00 46.66 200 ARG A C 1
ATOM 1447 O O . ARG A 1 203 ? 36.695 61.802 77.524 1.00 47.09 200 ARG A O 1
ATOM 1455 N N . GLY A 1 204 ? 35.794 59.941 76.619 1.00 44.37 201 GLY A N 1
ATOM 1456 C CA . GLY A 1 204 ? 34.463 60.521 76.512 1.00 44.44 201 GLY A CA 1
ATOM 1457 C C . GLY A 1 204 ? 34.227 61.058 75.103 1.00 42.11 201 GLY A C 1
ATOM 1458 O O . GLY A 1 204 ? 33.128 61.494 74.736 1.00 41.45 201 GLY A O 1
ATOM 1459 N N . GLU A 1 205 ? 35.289 61.038 74.311 1.00 39.18 202 GLU A N 1
ATOM 1460 C CA . GLU A 1 205 ? 35.216 61.496 72.945 1.00 37.81 202 GLU A CA 1
ATOM 1461 C C . GLU A 1 205 ? 34.349 60.503 72.184 1.00 36.98 202 GLU A C 1
ATOM 1462 O O . GLU A 1 205 ? 34.238 59.343 72.574 1.00 37.73 202 GLU A O 1
ATOM 1468 N N . ARG A 1 206 ? 33.720 60.955 71.110 1.00 34.89 203 ARG A N 1
ATOM 1469 C CA . ARG A 1 206 ? 32.895 60.065 70.315 1.00 34.27 203 ARG A CA 1
ATOM 1470 C C . ARG A 1 206 ? 33.822 59.405 69.305 1.00 32.10 203 ARG A C 1
ATOM 1471 O O . ARG A 1 206 ? 34.674 60.070 68.722 1.00 34.36 203 ARG A O 1
ATOM 1479 N N . ILE A 1 207 ? 33.670 58.101 69.106 1.00 26.60 204 ILE A N 1
ATOM 1480 C CA . ILE A 1 207 ? 34.505 57.372 68.157 1.00 20.80 204 ILE A CA 1
ATOM 1481 C C . ILE A 1 207 ? 33.685 56.550 67.177 1.00 18.81 204 ILE A C 1
ATOM 1482 O O . ILE A 1 207 ? 32.512 56.281 67.395 1.00 20.74 204 ILE A O 1
ATOM 1487 N N . LEU A 1 208 ? 34.319 56.153 66.089 1.00 16.73 205 LEU A N 1
ATOM 1488 C CA . LEU A 1 208 ? 33.667 55.326 65.095 1.00 17.31 205 LEU A CA 1
ATOM 1489 C C . LEU A 1 208 ? 34.366 53.986 65.252 1.00 17.19 205 LEU A C 1
ATOM 1490 O O . LEU A 1 208 ? 35.590 53.928 65.235 1.00 16.95 205 LEU A O 1
ATOM 1495 N N . THR A 1 209 ? 33.598 52.914 65.428 1.00 18.06 206 THR A N 1
ATOM 1496 C CA . THR A 1 209 ? 34.184 51.586 65.607 1.00 17.43 206 THR A CA 1
ATOM 1497 C C . THR A 1 209 ? 33.322 50.517 64.936 1.00 18.52 206 THR A C 1
ATOM 1498 O O . THR A 1 209 ? 32.243 50.805 64.435 1.00 17.12 206 THR A O 1
ATOM 1502 N N . LEU A 1 210 ? 33.799 49.282 64.923 1.00 16.16 207 LEU A N 1
ATOM 1503 C CA . LEU A 1 210 ? 33.037 48.210 64.315 1.00 18.23 207 LEU A CA 1
ATOM 1504 C C . LEU A 1 210 ? 31.728 47.955 65.082 1.00 17.33 207 LEU A C 1
ATOM 1505 O O . LEU A 1 210 ? 31.679 48.079 66.310 1.00 16.62 207 LEU A O 1
ATOM 1510 N N . PRO A 1 211 ? 30.639 47.635 64.357 1.00 17.14 208 PRO A N 1
ATOM 1511 C CA . PRO A 1 211 ? 29.368 47.362 65.035 1.00 15.09 208 PRO A CA 1
ATOM 1512 C C . PRO A 1 211 ? 29.578 46.133 65.943 1.00 12.38 208 PRO A C 1
ATOM 1513 O O . PRO A 1 211 ? 30.243 45.169 65.552 1.00 14.36 208 PRO A O 1
ATOM 1517 N N . ARG A 1 212 ? 29.035 46.189 67.157 1.00 14.52 209 ARG A N 1
ATOM 1518 C CA . ARG A 1 212 ? 29.178 45.103 68.125 1.00 13.72 209 ARG A CA 1
ATOM 1519 C C . ARG A 1 212 ? 27.867 44.399 68.437 1.00 13.47 209 ARG A C 1
ATOM 1520 O O . ARG A 1 212 ? 26.781 44.948 68.257 1.00 12.54 209 ARG A O 1
ATOM 1528 N N . GLY A 1 213 ? 27.980 43.179 68.942 1.00 15.00 210 GLY A N 1
ATOM 1529 C CA . GLY A 1 213 ? 26.800 42.417 69.283 1.00 11.11 210 GLY A CA 1
ATOM 1530 C C . GLY A 1 213 ? 27.058 41.525 70.469 1.00 10.83 210 GLY A C 1
ATOM 1531 O O . GLY A 1 213 ? 28.219 41.232 70.786 1.00 9.03 210 GLY A O 1
ATOM 1532 N N . PHE A 1 214 ? 25.982 41.133 71.150 1.00 8.86 211 PHE A N 1
ATOM 1533 C CA . PHE A 1 214 ? 26.085 40.222 72.283 1.00 9.98 211 PHE A CA 1
ATOM 1534 C C . PHE A 1 214 ? 25.995 38.798 71.722 1.00 9.37 211 PHE A C 1
ATOM 1535 O O . PHE A 1 214 ? 25.166 38.517 70.850 1.00 8.89 211 PHE A O 1
ATOM 1543 N N . TYR A 1 215 ? 26.868 37.918 72.215 1.00 9.34 212 TYR A N 1
ATOM 1544 C CA . TYR A 1 215 ? 26.909 36.527 71.770 1.00 9.01 212 TYR A CA 1
ATOM 1545 C C . TYR A 1 215 ? 27.036 35.557 72.949 1.00 9.84 212 TYR A C 1
ATOM 1546 O O . TYR A 1 215 ? 27.768 35.816 73.914 1.00 8.82 212 TYR A O 1
ATOM 1555 N N . LEU A 1 216 ? 26.325 34.436 72.864 1.00 8.14 213 LEU A N 1
ATOM 1556 C CA . LEU A 1 216 ? 26.412 33.418 73.896 1.00 7.43 213 LEU A CA 1
ATOM 1557 C C . LEU A 1 216 ? 27.544 32.479 73.469 1.00 7.55 213 LEU A C 1
ATOM 1558 O O . LEU A 1 216 ? 27.594 32.041 72.318 1.00 8.17 213 LEU A O 1
ATOM 1563 N N . LYS A 1 217 ? 28.452 32.176 74.386 1.00 8.93 214 LYS A N 1
ATOM 1564 C CA . LYS A 1 217 ? 29.559 31.271 74.081 1.00 8.02 214 LYS A CA 1
ATOM 1565 C C . LYS A 1 217 ? 29.084 29.806 73.959 1.00 8.85 214 LYS A C 1
ATOM 1566 O O . LYS A 1 217 ? 27.987 29.459 74.387 1.00 8.58 214 LYS A O 1
ATOM 1572 N N . LYS A 1 218 ? 29.902 28.951 73.358 1.00 9.18 215 LYS A N 1
ATOM 1573 C CA . LYS A 1 218 ? 29.545 27.546 73.177 1.00 8.72 215 LYS A CA 1
ATOM 1574 C C . LYS A 1 218 ? 29.335 26.762 74.463 1.00 10.16 215 LYS A C 1
ATOM 1575 O O . LYS A 1 218 ? 28.597 25.772 74.468 1.00 10.07 215 LYS A O 1
ATOM 1581 N N . ASN A 1 219 ? 29.995 27.173 75.547 1.00 11.57 216 ASN A N 1
ATOM 1582 C CA . ASN A 1 219 ? 29.837 26.472 76.825 1.00 9.51 216 ASN A CA 1
ATOM 1583 C C . ASN A 1 219 ? 28.410 26.671 77.354 1.00 7.68 216 ASN A C 1
ATOM 1584 O O . ASN A 1 219 ? 27.784 25.753 77.857 1.00 8.83 216 ASN A O 1
ATOM 1589 N N . PHE A 1 220 ? 27.878 27.869 77.191 1.00 7.28 217 PHE A N 1
ATOM 1590 C CA . PHE A 1 220 ? 26.537 28.157 77.666 1.00 7.31 217 PHE A CA 1
ATOM 1591 C C . PHE A 1 220 ? 25.455 27.447 76.850 1.00 7.18 217 PHE A C 1
ATOM 1592 O O . PHE A 1 220 ? 24.546 26.829 77.415 1.00 8.70 217 PHE A O 1
ATOM 1600 N N . THR A 1 221 ? 25.524 27.554 75.524 1.00 7.78 218 THR A N 1
ATOM 1601 C CA . THR A 1 221 ? 24.520 26.901 74.678 1.00 7.83 218 THR A CA 1
ATOM 1602 C C . THR A 1 221 ? 24.666 25.367 74.698 1.00 9.79 218 THR A C 1
ATOM 1603 O O . THR A 1 221 ? 23.681 24.638 74.602 1.00 9.13 218 THR A O 1
ATOM 1607 N N . SER A 1 222 ? 25.893 24.874 74.840 1.00 9.63 219 SER A N 1
ATOM 1608 C CA . SER A 1 222 ? 26.108 23.430 74.897 1.00 8.92 219 SER A CA 1
ATOM 1609 C C . SER A 1 222 ? 25.440 22.865 76.149 1.00 6.91 219 SER A C 1
ATOM 1610 O O . SER A 1 222 ? 24.817 21.812 76.114 1.00 6.31 219 SER A O 1
ATOM 1613 N N . ALA A 1 223 ? 25.571 23.585 77.255 1.00 6.02 220 ALA A N 1
ATOM 1614 C CA . ALA A 1 223 ? 24.992 23.149 78.511 1.00 8.17 220 ALA A CA 1
ATOM 1615 C C . ALA A 1 223 ? 23.482 23.032 78.442 1.00 7.55 220 ALA A C 1
ATOM 1616 O O . ALA A 1 223 ? 22.927 22.051 78.929 1.00 9.63 220 ALA A O 1
ATOM 1618 N N . LEU A 1 224 ? 22.806 24.011 77.845 1.00 6.98 221 LEU A N 1
ATOM 1619 C CA . LEU A 1 224 ? 21.337 23.943 77.772 1.00 10.38 221 LEU A CA 1
ATOM 1620 C C . LEU A 1 224 ? 20.855 22.884 76.769 1.00 7.93 221 LEU A C 1
ATOM 1621 O O . LEU A 1 224 ? 19.836 22.238 76.980 1.00 10.71 221 LEU A O 1
ATOM 1626 N N . LEU A 1 225 ? 21.619 22.673 75.703 1.00 11.22 222 LEU A N 1
ATOM 1627 C CA . LEU A 1 225 ? 21.271 21.674 74.698 1.00 11.12 222 LEU A CA 1
ATOM 1628 C C . LEU A 1 225 ? 21.458 20.291 75.302 1.00 12.59 222 LEU A C 1
ATOM 1629 O O . LEU A 1 225 ? 20.689 19.376 75.008 1.00 12.88 222 LEU A O 1
ATOM 1634 N N . ALA A 1 226 ? 22.462 20.154 76.168 1.00 8.78 223 ALA A N 1
ATOM 1635 C CA . ALA A 1 226 ? 22.754 18.889 76.823 1.00 9.32 223 ALA A CA 1
ATOM 1636 C C . A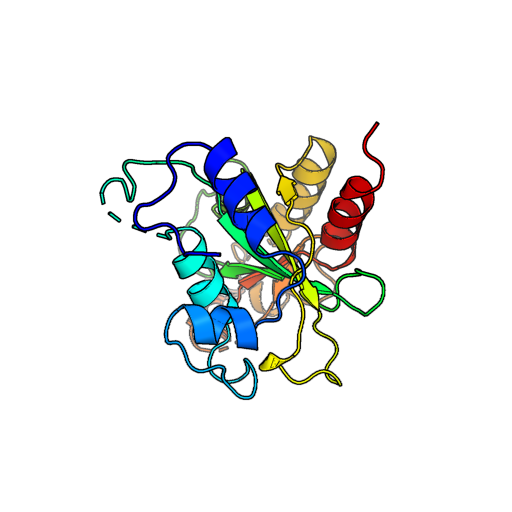LA A 1 226 ? 21.649 18.444 77.788 1.00 10.04 223 ALA A C 1
ATOM 1637 O O . ALA A 1 226 ? 21.237 17.279 77.806 1.00 8.73 223 ALA A O 1
ATOM 1639 N N . ARG A 1 227 ? 21.175 19.379 78.598 1.00 11.80 224 ARG A N 1
ATOM 1640 C CA . ARG A 1 227 ? 20.139 19.074 79.573 1.00 12.35 224 ARG A CA 1
ATOM 1641 C C . ARG A 1 227 ? 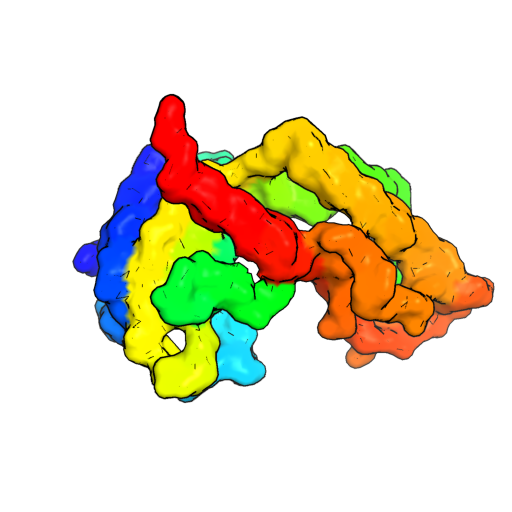18.837 18.599 78.896 1.00 11.15 224 ARG A C 1
ATOM 1642 O O . ARG A 1 227 ? 18.044 17.888 79.506 1.00 9.13 224 ARG A O 1
ATOM 1650 N N . HIS A 1 228 ? 18.654 18.970 77.629 1.00 11.58 225 HIS A N 1
ATOM 1651 C CA . HIS A 1 228 ? 17.475 18.587 76.855 1.00 13.41 225 HIS A CA 1
ATOM 1652 C C . HIS A 1 228 ? 17.360 17.056 76.734 1.00 14.67 225 HIS A C 1
ATOM 1653 O O . HIS A 1 228 ? 16.255 16.519 76.589 1.00 13.08 225 HIS A O 1
ATOM 1660 N N . PHE A 1 229 ? 18.500 16.363 76.796 1.00 12.87 226 PHE A N 1
ATOM 1661 C CA . PHE A 1 229 ? 18.531 14.899 76.694 1.00 11.93 226 PHE A CA 1
ATOM 1662 C C . PHE A 1 229 ? 18.630 14.213 78.048 1.00 10.25 226 PHE A C 1
ATOM 1663 O O . PHE A 1 229 ? 18.798 13.001 78.115 1.00 13.74 226 PHE A O 1
ATOM 1671 N N . LEU A 1 230 ? 18.533 14.981 79.125 1.00 10.50 227 LEU A N 1
ATOM 1672 C CA . LEU A 1 230 ? 18.632 14.417 80.465 1.00 12.73 227 LEU A CA 1
ATOM 1673 C C . LEU A 1 230 ? 17.412 14.688 81.340 1.00 12.64 227 LEU A C 1
ATOM 1674 O O . LEU A 1 230 ? 17.469 14.548 82.570 1.00 9.31 227 LEU A O 1
ATOM 1679 N N . ILE A 1 231 ? 16.305 15.056 80.707 1.00 12.30 228 ILE A N 1
ATOM 1680 C CA . ILE A 1 231 ? 15.066 15.357 81.432 1.00 13.54 228 ILE A CA 1
ATOM 1681 C C . ILE A 1 231 ? 14.512 14.123 82.112 1.00 14.15 228 ILE A C 1
ATOM 1682 O O . ILE A 1 231 ? 14.449 13.056 81.479 1.00 15.85 228 ILE A O 1
ATOM 1687 N N . GLN A 1 232 ? 14.128 14.264 83.375 1.00 17.40 229 GLN A N 1
ATOM 1688 C CA . GLN A 1 232 ? 13.574 13.150 84.160 1.00 28.89 229 GLN A CA 1
ATOM 1689 C C . GLN A 1 232 ? 12.816 13.673 85.400 1.00 33.19 229 GLN A C 1
ATOM 1690 O O . GLN A 1 232 ? 11.831 14.449 85.320 1.00 31.42 229 GLN A O 1
#

Secondary structure (DSSP, 8-state):
----SS--SSHHHHHHHHHHTTT-BHHHHHHHTT-PPPS-TTT-TTHHHHHHHHHTT---HHHH----EEEEEEE-TTS-B-S-EEEEE--SSS-TT--TTT-HHHHHTSSEEEEEEE--TTS-GGGPBB---EEE---HHHHHHHHHHHHH---TTS-GGG--TTS-SSEEEE--EEEE-TTS-EEEE---EEEE-HHHHHHHHHHTT---

Solvent-accessible surface area: 12075 Å² total

Foldseek 3Di:
DAADQAADLDVVLLQVQLQVQFPAAQLRLQVRVVHHFDQDCPPPVCPSVVSVCRRNRVVCPCVSVPLEAEFEFAAAPVQAGDWWGFQWWDDQDDPPPDALVRDPSLSSQQWYWYKYWHDPPVAGRRGIGIHRIDIDGDDPVLSVLCRVLVVVCVNVQQCVVVFDPVGGPFKGKAWQDWHQHNVRDIDGHTTITITTGRVSVRVVSVVVVVDD

Radius of gyration: 18.27 Å; Cα contacts (8 Å, |Δi|>4): 373; chains: 1; bounding box: 44×48×41 Å

B-factor: mean 19.96, std 14.16, range [4.31, 83.68]

Nearest PDB structures (foldseek):
  1azo-assembly1_A  TM=1.003E+00  e=1.629E-46  Escherichia coli K-12
  2azo-assembly2_B  TM=9.491E-01  e=2.356E-37  Escherichia coli K-12
  2azo-assembly1_A  TM=9.007E-01  e=2.212E-37  Escherichia coli K-12
  2aor-assembly1_A  TM=9.334E-01  e=2.738E-27  Haemophilus influenzae
  4pxg-assembly1_A  TM=7.322E-01  e=2.778E-08  Staphylococcus aureus